Protein AF-A0A6J7Q953-F1 (afdb_monomer_lite)

Secondary structure (DSSP, 8-state):
-HHHHHHHHSS-----S-HHHHHH--HHHHHHHHHHHHHHHHHHHHHHHHHHHT--SSSS---EE----S---TTSTT----HHHHHHHHHHHHHHHHHHHHHHHHH--BTTB---HHHHHHHHHHHHHHHHHHHHHHIIIIITT-EE-HHHHHHHHHH-SGGGGGTHHHH-HHHHHHHHHHHHHTT--HHHHHHHTT--HHHHHHH--GGGGGSTT-PPP---------------PPPPPPPP------

pLDDT: mean 88.82, std 19.61, range [33.66, 98.94]

Structure (mmCIF, N/CA/C/O backbone):
data_AF-A0A6J7Q953-F1
#
_entry.id   AF-A0A6J7Q953-F1
#
loop_
_atom_site.group_PDB
_atom_site.id
_atom_site.type_symbol
_atom_site.label_atom_id
_atom_site.label_alt_id
_atom_site.label_comp_id
_atom_site.label_asym_id
_atom_site.label_entity_id
_atom_site.label_seq_id
_atom_site.pdbx_PDB_ins_code
_atom_site.Cartn_x
_atom_site.Cartn_y
_atom_site.Cartn_z
_atom_site.occupancy
_atom_site.B_iso_or_equiv
_atom_site.auth_seq_id
_atom_site.auth_comp_id
_atom_site.auth_asym_id
_atom_site.auth_atom_id
_atom_site.pdbx_PDB_model_num
ATOM 1 N N . MET A 1 1 ? 30.858 -10.488 -25.413 1.00 85.38 1 MET A N 1
ATOM 2 C CA . MET A 1 1 ? 30.106 -9.326 -24.882 1.00 85.38 1 MET A CA 1
ATOM 3 C C . MET A 1 1 ? 29.423 -9.612 -23.539 1.00 85.38 1 MET A C 1
ATOM 5 O O . MET A 1 1 ? 29.822 -9.002 -22.562 1.00 85.38 1 MET A O 1
ATOM 9 N N . ALA A 1 2 ? 28.472 -10.554 -23.424 1.00 94.88 2 ALA A N 1
ATOM 10 C CA . ALA A 1 2 ? 27.738 -10.797 -22.161 1.00 94.88 2 ALA A CA 1
ATOM 11 C C . ALA A 1 2 ? 28.630 -11.112 -20.934 1.00 94.88 2 ALA A C 1
ATOM 13 O O . ALA A 1 2 ? 28.419 -10.550 -19.861 1.00 94.88 2 ALA A O 1
ATOM 14 N N . ALA A 1 3 ? 29.680 -11.928 -21.101 1.00 96.81 3 ALA A N 1
ATOM 15 C CA . ALA A 1 3 ? 30.649 -12.207 -20.032 1.00 96.81 3 ALA A CA 1
ATOM 16 C C . ALA A 1 3 ? 31.432 -10.955 -19.586 1.00 96.81 3 ALA A C 1
ATOM 18 O O . ALA A 1 3 ? 31.713 -10.786 -18.403 1.00 96.81 3 ALA A O 1
ATOM 19 N N . VAL A 1 4 ? 31.738 -10.048 -20.523 1.00 97.88 4 VAL A N 1
ATOM 20 C CA . VAL A 1 4 ? 32.411 -8.774 -20.222 1.00 97.88 4 VAL A CA 1
ATOM 21 C C . VAL A 1 4 ? 31.483 -7.872 -19.409 1.00 97.88 4 VAL A C 1
ATOM 23 O O . VAL A 1 4 ? 31.895 -7.368 -18.372 1.00 97.88 4 VAL A O 1
ATOM 26 N N . ILE A 1 5 ? 30.215 -7.738 -19.816 1.00 97.94 5 ILE A N 1
ATOM 27 C CA . ILE A 1 5 ? 29.210 -6.962 -19.068 1.00 97.94 5 ILE A CA 1
ATOM 28 C C . ILE A 1 5 ? 29.009 -7.544 -17.663 1.00 97.94 5 ILE A C 1
ATOM 30 O O . ILE A 1 5 ? 28.971 -6.793 -16.692 1.00 97.94 5 ILE A O 1
ATOM 34 N N . SER A 1 6 ? 28.951 -8.873 -17.531 1.00 98.00 6 SER A N 1
ATOM 35 C CA . SER A 1 6 ? 28.833 -9.522 -16.218 1.00 98.00 6 SER A CA 1
ATOM 36 C C . SER A 1 6 ? 30.001 -9.176 -15.301 1.00 98.00 6 SER A C 1
ATOM 38 O O . SER A 1 6 ? 29.799 -8.807 -14.149 1.00 98.00 6 SER A O 1
ATOM 40 N N . LYS A 1 7 ? 31.232 -9.225 -15.829 1.00 98.00 7 LYS A N 1
ATOM 41 C CA . LYS A 1 7 ? 32.438 -8.856 -15.080 1.00 98.00 7 LYS A CA 1
ATOM 42 C C . LYS A 1 7 ? 32.428 -7.386 -14.648 1.00 98.00 7 LYS A C 1
ATOM 44 O O . LYS A 1 7 ? 32.854 -7.092 -13.540 1.00 98.00 7 LYS A O 1
ATOM 49 N N . LEU A 1 8 ? 31.969 -6.479 -15.513 1.00 98.31 8 LEU A N 1
ATOM 50 C CA . LEU A 1 8 ? 31.952 -5.039 -15.230 1.00 98.31 8 LEU A CA 1
ATOM 51 C C . LEU A 1 8 ? 30.864 -4.635 -14.229 1.00 98.31 8 LEU A C 1
ATOM 53 O O . LEU A 1 8 ? 31.070 -3.714 -13.449 1.00 98.31 8 LEU A O 1
ATOM 57 N N . THR A 1 9 ? 29.711 -5.301 -14.264 1.00 97.62 9 THR A N 1
ATOM 58 C CA . THR A 1 9 ? 28.531 -4.914 -13.471 1.00 97.62 9 THR A CA 1
ATOM 59 C C . THR A 1 9 ? 28.342 -5.747 -12.205 1.00 97.62 9 THR A C 1
ATOM 61 O O . THR A 1 9 ? 27.596 -5.339 -11.323 1.00 97.62 9 THR A O 1
ATOM 64 N N . GLY A 1 10 ? 28.971 -6.923 -12.114 1.00 97.75 10 GLY A N 1
ATOM 65 C CA . GLY A 1 10 ? 28.761 -7.882 -11.025 1.00 97.75 10 GLY A CA 1
ATOM 66 C C . GLY A 1 10 ? 27.459 -8.690 -11.133 1.00 97.75 10 GLY A C 1
ATOM 67 O O . GLY A 1 10 ? 27.225 -9.564 -10.302 1.00 97.75 10 GLY A O 1
ATOM 68 N N . TYR A 1 11 ? 26.630 -8.447 -12.154 1.00 97.56 11 TYR A N 1
ATOM 69 C CA . TYR A 1 11 ? 25.373 -9.167 -12.378 1.00 97.56 11 TYR A CA 1
ATOM 70 C C . TYR A 1 11 ? 25.528 -10.279 -13.432 1.00 97.56 11 TYR A C 1
ATOM 72 O O . TYR A 1 11 ? 26.309 -10.130 -14.373 1.00 97.56 11 TYR A O 1
ATOM 80 N N . PRO A 1 12 ? 24.778 -11.395 -13.333 1.00 97.06 12 PRO A N 1
ATOM 81 C CA . PRO A 1 12 ? 24.942 -12.563 -14.203 1.00 97.06 12 PRO A CA 1
ATOM 82 C C . PRO A 1 12 ? 24.275 -12.373 -15.581 1.00 97.06 12 PRO A C 1
ATOM 84 O O . PRO A 1 12 ? 23.273 -13.012 -15.909 1.00 97.06 12 PRO A O 1
ATOM 87 N N . PHE A 1 13 ? 24.821 -11.488 -16.416 1.00 97.50 13 PHE A N 1
ATOM 88 C CA . PHE A 1 13 ? 24.328 -11.268 -17.776 1.00 97.50 13 PHE A CA 1
ATOM 89 C C . PHE A 1 13 ? 24.640 -12.455 -18.696 1.00 97.50 13 PHE A C 1
ATOM 91 O O . PHE A 1 13 ? 25.791 -12.845 -18.898 1.00 97.50 13 PHE A O 1
ATOM 98 N N . LYS A 1 14 ? 23.606 -12.965 -19.370 1.00 96.75 14 LYS A N 1
ATOM 99 C CA . LYS A 1 14 ? 23.729 -13.979 -20.424 1.00 96.75 14 LYS A CA 1
ATOM 100 C C . LYS A 1 14 ? 23.276 -13.446 -21.778 1.00 96.75 14 LYS A C 1
ATOM 102 O O . LYS A 1 14 ? 22.469 -12.522 -21.868 1.00 96.75 14 LYS A O 1
ATOM 107 N N . THR A 1 15 ? 23.800 -14.041 -22.849 1.00 96.75 15 THR A N 1
ATOM 108 C CA . THR A 1 15 ? 23.289 -13.785 -24.202 1.00 96.75 15 THR A CA 1
ATOM 109 C C . THR A 1 15 ? 21.867 -14.339 -24.321 1.00 96.75 15 THR A C 1
ATOM 111 O O . THR A 1 15 ? 21.553 -15.352 -23.704 1.00 96.75 15 THR A O 1
ATOM 114 N N . ALA A 1 16 ? 20.991 -13.676 -25.079 1.00 95.88 16 ALA A N 1
ATOM 115 C CA . ALA A 1 16 ? 19.630 -14.175 -25.283 1.00 95.88 16 ALA A CA 1
ATOM 116 C C . ALA A 1 16 ? 19.646 -15.467 -26.112 1.00 95.88 16 ALA A C 1
ATOM 118 O O . ALA A 1 16 ? 20.318 -15.497 -27.143 1.00 95.88 16 ALA A O 1
ATOM 119 N N . ASP A 1 17 ? 18.875 -16.475 -25.706 1.00 96.06 17 ASP A N 1
ATOM 120 C CA . ASP A 1 17 ? 18.823 -17.773 -26.396 1.00 96.06 17 ASP A CA 1
ATOM 121 C C . ASP A 1 17 ? 18.351 -17.615 -27.855 1.00 96.06 17 ASP A C 1
ATOM 123 O O . ASP A 1 17 ? 18.987 -18.122 -28.773 1.00 96.06 17 ASP A O 1
ATOM 127 N N . SER A 1 18 ? 17.323 -16.786 -28.088 1.00 97.50 18 SER A N 1
ATOM 128 C CA . SER A 1 18 ? 16.903 -16.332 -29.422 1.00 97.50 18 SER A CA 1
ATOM 129 C C . SER A 1 18 ? 17.183 -14.840 -29.612 1.00 97.50 18 SER A C 1
ATOM 131 O O . SER A 1 18 ? 16.711 -14.000 -28.839 1.00 97.50 18 SER A O 1
ATOM 133 N N . LYS A 1 19 ? 17.954 -14.501 -30.655 1.00 97.44 19 LYS A N 1
ATOM 134 C CA . LYS A 1 19 ? 18.230 -13.105 -31.037 1.00 97.44 19 LYS A CA 1
ATOM 135 C C . LYS A 1 19 ? 17.049 -12.462 -31.751 1.00 97.44 19 LYS A C 1
ATOM 137 O O . LYS A 1 19 ? 16.781 -11.297 -31.486 1.00 97.44 19 LYS A O 1
ATOM 142 N N . PHE A 1 20 ? 16.312 -13.232 -32.550 1.00 97.31 20 PHE A N 1
ATOM 143 C CA . PHE A 1 20 ? 15.084 -12.778 -33.202 1.00 97.31 20 PHE A CA 1
ATOM 144 C C . PHE A 1 20 ? 14.058 -12.325 -32.165 1.00 97.31 20 PHE A C 1
ATOM 146 O O . PHE A 1 20 ? 13.615 -11.186 -32.206 1.00 97.31 20 PHE A O 1
ATOM 153 N N . ALA A 1 21 ? 13.784 -13.148 -31.145 1.00 96.50 21 ALA A N 1
ATOM 154 C CA . ALA A 1 21 ? 12.844 -12.774 -30.089 1.00 96.50 21 ALA A CA 1
ATOM 155 C C . ALA A 1 21 ? 13.316 -11.543 -29.292 1.00 96.50 21 ALA A C 1
ATOM 157 O O . ALA A 1 21 ? 12.516 -10.673 -28.969 1.00 96.50 21 ALA A O 1
ATOM 158 N N . ALA A 1 22 ? 14.618 -11.434 -28.994 1.00 96.38 22 ALA A N 1
ATOM 159 C CA . ALA A 1 22 ? 15.168 -10.291 -28.258 1.00 96.38 22 ALA A CA 1
ATOM 160 C C . ALA A 1 22 ? 15.131 -8.962 -29.046 1.00 96.38 22 ALA A C 1
ATOM 162 O O . ALA A 1 22 ? 15.134 -7.887 -28.436 1.00 96.38 22 ALA A O 1
ATOM 163 N N . GLN A 1 23 ? 15.129 -9.028 -30.381 1.00 97.69 23 GLN A N 1
ATOM 164 C CA . GLN A 1 23 ? 15.027 -7.856 -31.250 1.00 97.69 23 GLN A CA 1
ATOM 165 C C . GLN A 1 23 ? 13.567 -7.523 -31.597 1.00 97.69 23 GLN A C 1
ATOM 167 O O . GLN A 1 23 ? 13.156 -6.372 -31.441 1.00 97.69 23 GLN A O 1
ATOM 172 N N . GLY A 1 24 ? 12.767 -8.523 -31.966 1.00 97.94 24 GLY A N 1
ATOM 173 C CA . GLY A 1 24 ? 11.382 -8.355 -32.411 1.00 97.94 24 GLY A CA 1
ATOM 174 C C . GLY A 1 24 ? 10.364 -8.113 -31.294 1.00 97.94 24 GLY A C 1
ATOM 175 O O . GLY A 1 24 ? 9.302 -7.566 -31.562 1.00 97.94 24 GLY A O 1
ATOM 176 N N . THR A 1 25 ? 10.675 -8.466 -30.039 1.00 97.56 25 THR A N 1
ATOM 177 C CA . THR A 1 25 ? 9.736 -8.336 -28.904 1.00 97.56 25 THR A CA 1
ATOM 178 C C . THR A 1 25 ? 10.355 -7.619 -27.709 1.00 97.56 25 THR A C 1
ATOM 180 O O . THR A 1 25 ? 11.580 -7.576 -27.553 1.00 97.56 25 THR A O 1
ATOM 183 N N . LEU A 1 26 ? 9.498 -7.096 -26.825 1.00 98.00 26 LEU A N 1
ATOM 184 C CA . LEU A 1 26 ? 9.895 -6.456 -25.566 1.00 98.00 26 LEU A CA 1
ATOM 185 C C . LEU A 1 26 ? 9.235 -7.088 -24.326 1.00 98.00 26 LEU A C 1
ATOM 187 O O . LEU A 1 26 ? 9.216 -6.482 -23.256 1.00 98.00 26 LEU A O 1
ATOM 191 N N . ASP A 1 27 ? 8.779 -8.341 -24.420 1.00 97.44 27 ASP A N 1
ATOM 192 C CA . ASP A 1 27 ? 8.031 -9.054 -23.370 1.00 97.44 27 ASP A CA 1
ATOM 193 C C . ASP A 1 27 ? 8.712 -9.047 -22.000 1.00 97.44 27 ASP A C 1
ATOM 195 O O . ASP A 1 27 ? 8.063 -9.031 -20.956 1.00 97.44 27 ASP A O 1
ATOM 199 N N . ARG A 1 28 ? 10.049 -9.087 -21.982 1.00 96.25 28 ARG A N 1
ATOM 200 C CA . ARG A 1 28 ? 10.826 -9.056 -20.735 1.00 96.25 28 ARG A CA 1
ATOM 201 C C . ARG A 1 28 ? 10.661 -7.724 -20.007 1.00 96.25 28 ARG A C 1
ATOM 203 O O . ARG A 1 28 ? 10.541 -7.737 -18.789 1.00 96.25 28 ARG A O 1
ATOM 210 N N . MET A 1 29 ? 10.620 -6.614 -20.743 1.00 97.44 29 MET A N 1
ATOM 211 C CA . MET A 1 29 ? 10.376 -5.284 -20.181 1.00 97.44 29 MET A CA 1
ATOM 212 C C . MET A 1 29 ? 8.922 -5.134 -19.741 1.00 97.44 29 MET A C 1
ATOM 214 O O . MET A 1 29 ? 8.680 -4.632 -18.648 1.00 97.44 29 MET A O 1
ATOM 218 N N . VAL A 1 30 ? 7.970 -5.644 -20.533 1.00 98.56 30 VAL A N 1
ATOM 219 C CA . VAL A 1 30 ? 6.546 -5.662 -20.156 1.00 98.56 30 VAL A CA 1
ATOM 220 C C . VAL A 1 30 ? 6.342 -6.423 -18.845 1.00 98.56 30 VAL A C 1
ATOM 222 O O . VAL A 1 30 ? 5.738 -5.901 -17.913 1.00 98.56 30 VAL A O 1
ATOM 225 N N . ARG A 1 31 ? 6.914 -7.628 -18.715 1.00 98.50 31 ARG A N 1
ATOM 226 C CA . ARG A 1 31 ? 6.837 -8.412 -17.471 1.00 98.50 31 ARG A CA 1
ATOM 227 C C . ARG A 1 31 ? 7.549 -7.742 -16.299 1.00 98.50 31 ARG A C 1
ATOM 229 O O . ARG A 1 31 ? 7.046 -7.800 -15.182 1.00 98.50 31 ARG A O 1
ATOM 236 N N . ALA A 1 32 ? 8.703 -7.120 -16.537 1.00 98.44 32 ALA A N 1
ATOM 237 C CA . ALA A 1 32 ? 9.418 -6.401 -15.489 1.00 98.44 32 ALA A CA 1
ATOM 238 C C . ALA A 1 32 ? 8.575 -5.235 -14.946 1.00 98.44 32 ALA A C 1
ATOM 240 O O . ALA A 1 32 ? 8.440 -5.090 -13.733 1.00 98.44 32 ALA A O 1
ATOM 241 N N . HIS A 1 33 ? 7.946 -4.453 -15.829 1.00 98.75 33 HIS A N 1
ATOM 242 C CA . HIS A 1 33 ? 7.068 -3.358 -15.421 1.00 98.75 33 HIS A CA 1
ATOM 243 C C . HIS A 1 33 ? 5.790 -3.852 -14.727 1.00 98.75 33 HIS A C 1
ATOM 245 O O . HIS A 1 33 ? 5.375 -3.276 -13.724 1.00 98.75 33 HIS A O 1
ATOM 251 N N . ALA A 1 34 ? 5.221 -4.976 -15.176 1.00 98.69 34 ALA A N 1
ATOM 252 C CA . ALA A 1 34 ? 4.080 -5.594 -14.503 1.00 98.69 34 ALA A CA 1
ATOM 253 C C . ALA A 1 34 ? 4.388 -5.934 -13.032 1.00 98.69 34 ALA A C 1
ATOM 255 O O . ALA A 1 34 ? 3.515 -5.790 -12.179 1.00 98.69 34 ALA A O 1
ATOM 256 N N . GLY A 1 35 ? 5.635 -6.309 -12.716 1.00 98.69 35 GLY A N 1
ATOM 257 C CA . GLY A 1 35 ? 6.099 -6.478 -11.337 1.00 98.69 35 GLY A CA 1
ATOM 258 C C . GLY A 1 35 ? 6.031 -5.184 -10.516 1.00 98.69 35 GLY A C 1
ATOM 259 O O . GLY A 1 35 ? 5.533 -5.203 -9.390 1.00 98.69 35 GLY A O 1
ATOM 260 N N . LEU A 1 36 ? 6.451 -4.052 -11.094 1.00 98.75 36 LEU A N 1
ATOM 261 C CA . LEU A 1 36 ? 6.330 -2.731 -10.459 1.00 98.75 36 LEU A CA 1
ATOM 262 C C . LEU A 1 36 ? 4.862 -2.343 -10.247 1.00 98.75 36 LEU A C 1
ATOM 264 O O . LEU A 1 36 ? 4.502 -1.884 -9.166 1.00 98.75 36 LEU A O 1
ATOM 268 N N . LYS A 1 37 ? 3.988 -2.592 -11.230 1.00 98.75 37 LYS A N 1
ATOM 269 C CA . LYS A 1 37 ? 2.540 -2.381 -11.076 1.00 98.75 37 LYS A CA 1
ATOM 270 C C . LYS A 1 37 ? 1.959 -3.224 -9.936 1.00 98.75 37 LYS A C 1
ATOM 272 O O . LYS A 1 37 ? 1.181 -2.725 -9.132 1.00 98.75 37 LYS A O 1
ATOM 277 N N . SER A 1 38 ? 2.314 -4.503 -9.837 1.00 98.75 38 SER A N 1
ATOM 278 C CA . SER A 1 38 ? 1.826 -5.355 -8.744 1.00 98.75 38 SER A CA 1
ATOM 279 C C . SER A 1 38 ? 2.280 -4.847 -7.372 1.00 98.75 38 SER A C 1
ATOM 281 O O . SER A 1 38 ? 1.486 -4.821 -6.428 1.00 98.75 38 SER A O 1
ATOM 283 N N . ALA A 1 39 ? 3.530 -4.391 -7.261 1.00 98.69 39 ALA A N 1
ATOM 284 C CA . ALA A 1 39 ? 4.023 -3.755 -6.044 1.00 98.69 39 ALA A CA 1
ATOM 285 C C . ALA A 1 39 ? 3.261 -2.454 -5.733 1.00 98.69 39 ALA A C 1
ATOM 287 O O . ALA A 1 39 ? 2.886 -2.237 -4.581 1.00 98.69 39 ALA A O 1
ATOM 288 N N . SER A 1 40 ? 2.949 -1.631 -6.741 1.00 98.75 40 SER A N 1
ATOM 289 C CA . SER A 1 40 ? 2.234 -0.367 -6.532 1.00 98.75 40 SER A CA 1
ATOM 290 C C . SER A 1 40 ? 0.804 -0.571 -6.029 1.00 98.75 40 SER A C 1
ATOM 292 O O . SER A 1 40 ? 0.354 0.188 -5.179 1.00 98.75 40 SER A O 1
ATOM 294 N N . VAL A 1 41 ? 0.105 -1.634 -6.447 1.00 98.81 41 VAL A N 1
ATOM 295 C CA . VAL A 1 41 ? -1.213 -1.994 -5.881 1.00 98.81 41 VAL A CA 1
ATOM 296 C C . VAL A 1 41 ? -1.114 -2.253 -4.373 1.00 98.81 41 VAL A C 1
ATOM 298 O O . VAL A 1 41 ? -1.940 -1.772 -3.596 1.00 98.81 41 VAL A O 1
ATOM 301 N N . THR A 1 42 ? -0.079 -2.980 -3.949 1.00 98.75 42 THR A N 1
ATOM 302 C CA . THR A 1 42 ? 0.147 -3.297 -2.530 1.00 98.75 42 THR A CA 1
ATOM 303 C C . THR A 1 42 ? 0.493 -2.041 -1.732 1.00 98.75 42 THR A C 1
ATOM 305 O O . THR A 1 42 ? -0.109 -1.780 -0.690 1.00 98.75 42 THR A O 1
ATOM 308 N N . LEU A 1 43 ? 1.430 -1.237 -2.238 1.00 98.81 43 LEU A N 1
ATOM 309 C CA . LEU A 1 43 ? 1.871 0.001 -1.592 1.00 98.81 43 LEU A CA 1
ATOM 310 C C . LEU A 1 43 ? 0.743 1.030 -1.492 1.00 98.81 43 LEU A C 1
ATOM 312 O O . LEU A 1 43 ? 0.592 1.659 -0.447 1.00 98.81 43 LEU A O 1
ATOM 316 N N . TYR A 1 44 ? -0.097 1.147 -2.523 1.00 98.81 44 TYR A N 1
ATOM 317 C CA . TYR A 1 44 ? -1.264 2.026 -2.512 1.00 98.81 44 TYR A CA 1
ATOM 318 C C . TYR A 1 44 ? -2.207 1.683 -1.358 1.00 98.81 44 TYR A C 1
ATOM 320 O O . TYR A 1 44 ? -2.627 2.568 -0.614 1.00 98.81 44 TYR A O 1
ATOM 328 N N . LYS A 1 45 ? -2.515 0.392 -1.174 1.00 98.81 45 LYS A N 1
ATOM 329 C CA . LYS A 1 45 ? -3.361 -0.067 -0.069 1.00 98.81 45 LYS A CA 1
ATOM 330 C C . LYS A 1 45 ? -2.728 0.260 1.279 1.00 98.81 45 LYS A C 1
ATOM 332 O O . LYS A 1 45 ? -3.404 0.829 2.127 1.00 98.81 45 LYS A O 1
ATOM 337 N N . ILE A 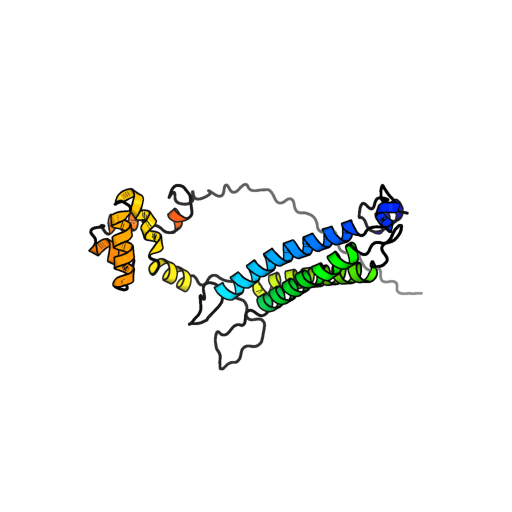1 46 ? -1.447 -0.069 1.468 1.00 98.75 46 ILE A N 1
ATOM 338 C CA . ILE A 1 46 ? -0.733 0.205 2.725 1.00 98.75 46 ILE A CA 1
ATOM 339 C C . ILE A 1 46 ? -0.768 1.704 3.044 1.00 98.75 46 ILE A C 1
ATOM 341 O O . ILE A 1 46 ? -1.173 2.081 4.139 1.00 98.75 46 ILE A O 1
ATOM 345 N N . ALA A 1 47 ? -0.409 2.564 2.091 1.00 98.62 47 ALA A N 1
ATOM 346 C CA . ALA A 1 47 ? -0.444 4.012 2.277 1.00 98.62 47 ALA A CA 1
ATOM 347 C C . ALA A 1 47 ? -1.856 4.519 2.608 1.00 98.62 47 ALA A C 1
ATOM 349 O O . ALA A 1 47 ? -2.023 5.339 3.513 1.00 98.62 47 ALA A O 1
ATOM 350 N N . ASN A 1 48 ? -2.877 4.001 1.917 1.00 98.75 48 ASN A N 1
ATOM 351 C CA . ASN A 1 48 ? -4.261 4.395 2.145 1.00 98.75 48 ASN A CA 1
ATOM 352 C C . ASN A 1 48 ? -4.763 3.981 3.540 1.00 98.75 48 ASN A C 1
ATOM 354 O O . ASN A 1 48 ? -5.391 4.792 4.216 1.00 98.75 48 ASN A O 1
ATOM 358 N N . ASP A 1 49 ? -4.456 2.767 3.997 1.00 98.75 49 ASP A N 1
ATOM 359 C CA . ASP A 1 49 ? -4.783 2.329 5.359 1.00 98.75 49 ASP A CA 1
ATOM 360 C C . ASP A 1 49 ? -4.096 3.221 6.392 1.00 98.75 49 ASP A C 1
ATOM 362 O O . ASP A 1 49 ? -4.743 3.711 7.314 1.00 98.75 49 ASP A O 1
ATOM 366 N N . MET A 1 50 ? -2.798 3.485 6.213 1.00 98.06 50 MET A N 1
ATOM 367 C CA . MET A 1 50 ? -2.024 4.291 7.155 1.00 98.06 50 MET A CA 1
ATOM 368 C C . MET A 1 50 ? -2.630 5.685 7.319 1.00 98.06 50 MET A C 1
ATOM 370 O O . MET A 1 50 ? -2.905 6.092 8.445 1.00 98.06 50 MET A O 1
ATOM 374 N N . ARG A 1 51 ? -2.940 6.396 6.226 1.00 97.56 51 ARG A N 1
ATOM 375 C CA . ARG A 1 51 ? -3.565 7.726 6.341 1.00 97.56 51 ARG A CA 1
ATOM 376 C C . ARG A 1 51 ? -4.940 7.698 7.017 1.00 97.56 51 ARG A C 1
ATOM 378 O O . ARG A 1 51 ? -5.275 8.645 7.722 1.00 97.56 51 ARG A O 1
ATOM 385 N N . TRP A 1 52 ? -5.725 6.631 6.836 1.00 98.62 52 TRP A N 1
ATOM 386 C CA . TRP A 1 52 ? -7.010 6.481 7.523 1.00 98.62 52 TRP A CA 1
ATOM 387 C C . TRP A 1 52 ? -6.819 6.215 9.013 1.00 98.62 52 TRP A C 1
ATOM 389 O O . TRP A 1 52 ? -7.457 6.886 9.825 1.00 98.62 52 TRP A O 1
ATOM 399 N N . LEU A 1 53 ? -5.907 5.314 9.383 1.00 98.56 53 LEU A N 1
ATOM 400 C CA . LEU A 1 53 ? -5.597 4.996 10.780 1.00 98.56 53 LEU A CA 1
ATOM 401 C C . LEU A 1 53 ? -5.111 6.221 11.568 1.00 98.56 53 LEU A C 1
ATOM 403 O O . LEU A 1 53 ? -5.403 6.324 12.756 1.00 98.56 53 LEU A O 1
ATOM 407 N N . GLY A 1 54 ? -4.422 7.167 10.923 1.00 97.38 54 GLY A N 1
ATOM 408 C CA . GLY A 1 54 ? -4.019 8.439 11.543 1.00 97.38 54 GLY A CA 1
ATOM 409 C C . GLY A 1 54 ? -4.959 9.622 11.312 1.00 97.38 54 GLY A C 1
ATOM 410 O O . GLY A 1 54 ? -4.617 10.742 11.683 1.00 97.38 54 GLY A O 1
ATOM 411 N N . SER A 1 55 ? -6.128 9.422 10.695 1.00 98.19 55 SER A N 1
ATOM 412 C CA . SER A 1 55 ? -7.095 10.508 10.486 1.00 98.19 55 SER A CA 1
ATOM 413 C C . SER A 1 55 ? -7.609 11.046 11.827 1.00 98.19 55 SER A C 1
ATOM 415 O O . SER A 1 55 ? -8.000 10.277 12.703 1.00 98.19 55 SER A O 1
ATOM 417 N N . GLY A 1 56 ? -7.627 12.367 12.016 1.00 96.44 56 GLY A N 1
ATOM 418 C CA . GLY A 1 56 ? -7.925 12.956 13.322 1.00 96.44 56 GLY A CA 1
ATOM 419 C C . GLY A 1 56 ? -7.648 14.465 13.392 1.00 96.44 56 GLY A C 1
ATOM 420 O O . GLY A 1 56 ? -7.655 15.131 12.358 1.00 96.44 56 GLY A O 1
ATOM 421 N N . PRO A 1 57 ? -7.453 15.041 14.596 1.00 94.38 57 PRO A N 1
ATOM 422 C CA . PRO A 1 57 ? -7.251 14.340 15.870 1.00 94.38 57 PRO A CA 1
ATOM 423 C C . PRO A 1 57 ? -8.539 13.975 16.628 1.00 94.38 57 PRO A C 1
ATOM 425 O O . PRO A 1 57 ? -8.463 13.254 17.615 1.00 94.38 57 PRO A O 1
ATOM 428 N N . ARG A 1 58 ? -9.715 14.487 16.225 1.00 94.88 58 ARG A N 1
ATOM 429 C CA . ARG A 1 58 ? -10.976 14.293 16.982 1.00 94.88 58 ARG A CA 1
ATOM 430 C C . ARG A 1 58 ? -12.118 13.642 16.207 1.00 94.88 58 ARG A C 1
ATOM 432 O O . ARG A 1 58 ? -12.978 13.025 16.820 1.00 94.88 58 ARG A O 1
ATOM 439 N N . THR A 1 59 ? -12.153 13.811 14.890 1.00 96.56 59 THR A N 1
ATOM 440 C CA . THR A 1 59 ? -13.278 13.399 14.030 1.00 96.56 59 THR A CA 1
ATOM 441 C C . THR A 1 59 ? -12.858 12.370 12.976 1.00 96.56 59 THR A C 1
ATOM 443 O O . THR A 1 59 ? -13.452 12.307 11.905 1.00 96.56 59 THR A O 1
ATOM 446 N N . GLY A 1 60 ? -11.802 11.607 13.259 1.00 96.81 60 GLY A N 1
ATOM 447 C CA . GLY A 1 60 ? -11.322 10.489 12.444 1.00 96.81 60 GLY A CA 1
ATOM 448 C C . GLY A 1 60 ? -11.091 9.249 13.310 1.00 96.81 60 GLY A C 1
ATOM 449 O O . GLY A 1 60 ? -11.616 9.175 14.420 1.00 96.81 60 GLY A O 1
ATOM 450 N N . LEU A 1 61 ? -10.309 8.286 12.816 1.00 98.12 61 LEU A N 1
ATOM 451 C CA . LEU A 1 61 ? -10.008 7.045 13.546 1.00 98.12 61 LEU A CA 1
ATOM 452 C C . LEU A 1 61 ? -9.000 7.254 14.684 1.00 98.12 61 LEU A C 1
ATOM 454 O O . LEU A 1 61 ? -9.190 6.723 15.776 1.00 98.12 61 LEU A O 1
ATOM 458 N N . MET A 1 62 ? -7.946 8.037 14.428 1.00 97.62 62 MET A N 1
ATOM 459 C CA . MET A 1 62 ? -6.880 8.396 15.370 1.00 97.62 62 MET A CA 1
ATOM 460 C C . MET A 1 62 ? -6.278 7.192 16.124 1.00 97.62 62 MET A C 1
ATOM 462 O O . MET A 1 62 ? -5.905 7.297 17.292 1.00 97.62 62 MET A O 1
ATOM 466 N N . GLU A 1 63 ? -6.187 6.034 15.468 1.00 98.38 63 GLU A N 1
ATOM 467 C CA . GLU A 1 63 ? -5.610 4.799 16.019 1.00 98.38 63 GLU A CA 1
ATOM 468 C C . GLU A 1 63 ? -4.078 4.809 15.976 1.00 98.38 63 GLU A C 1
ATOM 470 O O . GLU A 1 63 ? -3.414 4.214 16.829 1.00 98.38 63 GLU A O 1
ATOM 475 N N . MET A 1 64 ? -3.519 5.534 15.007 1.00 97.69 64 MET A N 1
ATOM 476 C CA . MET A 1 64 ? -2.087 5.739 14.820 1.00 97.69 64 MET A CA 1
ATOM 477 C C . MET A 1 64 ? -1.740 7.224 14.938 1.00 97.69 64 MET A C 1
ATOM 479 O O . MET A 1 64 ? -2.486 8.091 14.493 1.00 97.69 64 MET A O 1
ATOM 483 N N . ILE A 1 65 ? -0.580 7.517 15.519 1.00 97.31 65 ILE A N 1
ATOM 484 C CA . ILE A 1 65 ? 0.008 8.855 15.599 1.00 97.31 65 ILE A CA 1
ATOM 485 C C . ILE A 1 65 ? 1.267 8.841 14.741 1.00 97.31 65 ILE A C 1
ATOM 487 O O . ILE A 1 65 ? 2.178 8.052 14.997 1.00 97.31 65 ILE A O 1
ATOM 491 N N . PHE A 1 66 ? 1.311 9.698 13.724 1.00 96.25 66 PHE A N 1
ATOM 492 C CA . PHE A 1 66 ? 2.443 9.788 12.803 1.00 96.25 66 PHE A CA 1
ATOM 493 C C . PHE A 1 66 ? 3.391 10.939 13.153 1.00 96.25 66 PHE A C 1
ATOM 495 O O . PHE A 1 66 ? 2.961 11.911 13.783 1.00 96.25 66 PHE A O 1
ATOM 502 N N . PRO A 1 67 ? 4.668 10.849 12.735 1.00 94.12 67 PRO A N 1
ATOM 503 C CA . PRO A 1 67 ? 5.596 11.972 12.795 1.00 94.12 67 PRO A CA 1
ATOM 504 C C . PRO A 1 67 ? 5.037 13.215 12.086 1.00 94.12 67 PRO A C 1
ATOM 506 O O . PRO A 1 67 ? 4.364 13.108 11.062 1.00 94.12 67 PRO A O 1
ATOM 509 N N . SER A 1 68 ? 5.337 14.399 12.624 1.00 90.06 68 SER A N 1
ATOM 510 C CA . SER A 1 68 ? 5.047 15.679 11.969 1.00 90.06 68 SER A CA 1
ATOM 511 C C . SER A 1 68 ? 6.321 16.181 11.299 1.00 90.06 68 SER A C 1
ATOM 513 O O . SER A 1 68 ? 7.228 16.634 11.996 1.00 90.06 68 SER A O 1
ATOM 515 N N . ASN A 1 69 ? 6.394 16.099 9.969 1.00 88.25 69 ASN A N 1
ATOM 516 C CA . ASN A 1 69 ? 7.592 16.487 9.211 1.00 88.25 69 ASN A CA 1
ATOM 517 C C . ASN A 1 69 ? 7.506 17.923 8.688 1.00 88.25 69 ASN A C 1
ATOM 519 O O . ASN A 1 69 ? 8.505 18.636 8.629 1.00 88.25 69 ASN A O 1
ATOM 523 N N . GLU A 1 70 ? 6.306 18.364 8.317 1.00 86.50 70 GLU A N 1
ATOM 524 C CA . GLU A 1 70 ? 6.056 19.704 7.808 1.00 86.50 70 GLU A CA 1
ATOM 525 C C . GLU A 1 70 ? 5.703 20.677 8.946 1.00 86.50 70 GLU A C 1
ATOM 527 O O . GLU A 1 70 ? 5.114 20.274 9.958 1.00 86.50 70 GLU A O 1
ATOM 532 N N . PRO A 1 71 ? 6.015 21.980 8.798 1.00 81.00 71 PRO A N 1
ATOM 533 C CA . PRO A 1 71 ? 5.618 22.986 9.774 1.00 81.00 71 PRO A CA 1
ATOM 534 C C . PRO A 1 71 ? 4.092 23.040 9.918 1.00 81.00 71 PRO A C 1
ATOM 536 O O . PRO A 1 71 ? 3.369 23.425 8.996 1.00 81.00 71 PRO A O 1
ATOM 539 N N . GLY A 1 72 ? 3.596 22.670 11.096 1.00 77.06 72 GLY A N 1
ATOM 540 C CA . GLY A 1 72 ? 2.195 22.851 11.460 1.00 77.06 72 GLY A CA 1
ATOM 541 C C . GLY A 1 72 ? 1.859 24.325 11.705 1.00 77.06 72 GLY A C 1
ATOM 542 O O . GLY A 1 72 ? 2.716 25.132 12.066 1.00 77.06 72 GLY A O 1
ATOM 543 N N . SER A 1 73 ? 0.585 24.688 11.553 1.00 76.75 73 SER A N 1
ATOM 544 C CA . SER A 1 73 ? 0.113 26.005 11.987 1.00 76.75 73 SER A CA 1
ATOM 545 C C . SER A 1 73 ? -0.123 26.000 13.496 1.00 76.75 73 SER A C 1
ATOM 547 O O . SER A 1 73 ? -0.831 25.129 14.000 1.00 76.75 73 SER A O 1
ATOM 549 N N . SER A 1 74 ? 0.401 26.996 14.215 1.00 80.88 74 SER A N 1
ATOM 550 C CA . SER A 1 74 ? 0.203 27.135 15.667 1.00 80.88 74 SER A CA 1
ATOM 551 C C . SER A 1 74 ? -1.273 27.269 16.072 1.00 80.88 74 SER A C 1
ATOM 553 O O . SER A 1 74 ? -1.628 26.909 17.190 1.00 80.88 74 SER A O 1
ATOM 555 N N . ILE A 1 75 ? -2.148 27.718 15.159 1.00 91.44 75 ILE A N 1
ATOM 556 C CA . ILE A 1 75 ? -3.604 27.797 15.373 1.00 91.44 75 ILE A CA 1
ATOM 557 C C . ILE A 1 75 ? -4.320 26.444 15.194 1.00 91.44 75 ILE A C 1
ATOM 559 O O . ILE A 1 75 ? -5.478 26.307 15.579 1.00 91.44 75 ILE A O 1
ATOM 563 N N . MET A 1 76 ? -3.650 25.435 14.622 1.00 91.69 76 MET A N 1
ATOM 564 C CA . MET A 1 76 ? -4.199 24.097 14.350 1.00 91.69 76 MET A CA 1
ATOM 565 C C . MET A 1 76 ? -3.408 23.000 15.089 1.00 91.69 76 MET A C 1
ATOM 567 O O . MET A 1 76 ? -2.790 22.144 14.447 1.00 91.69 76 MET A O 1
ATOM 571 N N . PRO A 1 77 ? -3.403 22.991 16.436 1.00 85.94 77 PRO A N 1
ATOM 572 C CA . PRO A 1 77 ? -2.653 22.006 17.205 1.00 85.94 77 PRO A CA 1
ATOM 573 C C . PRO A 1 77 ? -3.156 20.580 16.941 1.00 85.94 77 PRO A C 1
ATOM 575 O O . PRO A 1 77 ? -4.358 20.314 16.927 1.00 85.94 77 PRO A O 1
ATOM 578 N N . GLY A 1 78 ? -2.216 19.654 16.746 1.00 86.75 78 GLY A N 1
ATOM 579 C CA . GLY A 1 78 ? -2.504 18.236 16.510 1.00 86.75 78 GLY A CA 1
ATOM 580 C C . GLY A 1 78 ? -2.953 17.891 15.087 1.00 86.75 78 GLY A C 1
ATOM 581 O O . GLY A 1 78 ? -3.180 16.716 14.808 1.00 86.75 78 GLY A O 1
ATOM 582 N N . LYS A 1 79 ? -3.065 18.869 14.177 1.00 94.06 79 LYS A N 1
ATOM 583 C CA . LYS A 1 79 ? -3.275 18.595 12.752 1.00 94.06 79 LYS A CA 1
ATOM 584 C C . LYS A 1 79 ? -1.951 18.175 12.112 1.00 94.06 79 LYS A C 1
ATOM 586 O O . LYS A 1 79 ? -1.065 19.007 11.941 1.00 94.06 79 LYS A O 1
ATOM 591 N N . VAL A 1 80 ? -1.863 16.912 11.705 1.00 94.06 80 VAL A N 1
ATOM 592 C CA . VAL A 1 80 ? -0.754 16.368 10.911 1.00 94.06 80 VAL A CA 1
ATOM 593 C C . VAL A 1 80 ? -1.342 15.784 9.633 1.00 94.06 80 VAL A C 1
ATOM 595 O O . VAL A 1 80 ? -2.195 14.900 9.691 1.00 94.06 80 VAL A O 1
ATOM 598 N N . ASN A 1 81 ? -0.933 16.311 8.480 1.00 95.12 81 ASN A N 1
ATOM 599 C CA . ASN A 1 81 ? -1.359 15.764 7.194 1.00 95.12 81 ASN A CA 1
ATOM 600 C C . ASN A 1 81 ? -0.490 14.540 6.852 1.00 95.12 81 ASN A C 1
ATOM 602 O O . ASN A 1 81 ? 0.721 14.585 7.066 1.00 95.12 81 ASN A O 1
ATOM 606 N N . PRO A 1 82 ? -1.056 13.464 6.286 1.00 96.38 82 PRO A N 1
ATOM 607 C CA . PRO A 1 82 ? -0.315 12.256 5.933 1.00 96.38 82 PRO A CA 1
ATOM 608 C C . PRO A 1 82 ? 0.390 12.407 4.568 1.00 96.38 82 PRO A C 1
ATOM 610 O O . PRO A 1 82 ? 0.186 11.599 3.662 1.00 96.38 82 PRO A O 1
ATOM 613 N N . THR A 1 83 ? 1.220 13.441 4.413 1.00 97.19 83 THR A N 1
ATOM 614 C CA . THR A 1 83 ? 1.844 13.857 3.136 1.00 97.19 83 THR A CA 1
ATOM 615 C C . THR A 1 83 ? 2.620 12.733 2.450 1.00 97.19 83 THR A C 1
ATOM 617 O O . THR A 1 83 ? 2.533 12.556 1.237 1.00 97.19 83 THR A O 1
ATOM 620 N N . GLN A 1 84 ? 3.324 11.910 3.226 1.00 98.19 84 GLN A N 1
ATOM 621 C CA . GLN A 1 84 ? 4.081 10.768 2.710 1.00 98.19 84 GLN A CA 1
ATOM 622 C C . GLN A 1 84 ? 3.166 9.679 2.126 1.00 98.19 84 GLN A C 1
ATOM 624 O O . GLN A 1 84 ? 3.483 9.088 1.094 1.00 98.19 84 GLN A O 1
ATOM 629 N N . ALA A 1 85 ? 2.004 9.428 2.741 1.00 98.12 85 ALA A N 1
ATOM 630 C CA . ALA A 1 85 ? 1.012 8.508 2.187 1.00 98.12 85 ALA A CA 1
ATOM 631 C C . ALA A 1 85 ? 0.368 9.073 0.916 1.00 98.12 85 ALA A C 1
ATOM 633 O O . ALA A 1 85 ? 0.170 8.336 -0.048 1.00 98.12 85 ALA A O 1
ATOM 634 N N . GLU A 1 86 ? 0.074 10.374 0.888 1.00 98.50 86 GLU A N 1
ATOM 635 C CA . GLU A 1 86 ? -0.449 11.059 -0.300 1.00 98.50 86 GLU A CA 1
ATOM 636 C C . GLU A 1 86 ? 0.538 10.959 -1.473 1.00 98.50 86 GLU A C 1
ATOM 638 O O . GLU A 1 86 ? 0.149 10.563 -2.575 1.00 98.50 86 GLU A O 1
ATOM 643 N N . ALA A 1 87 ? 1.825 11.219 -1.223 1.00 98.56 87 ALA A N 1
ATOM 644 C CA . ALA A 1 87 ? 2.892 11.075 -2.208 1.00 98.56 87 ALA A CA 1
ATOM 645 C C . ALA A 1 87 ? 3.038 9.626 -2.705 1.00 98.56 87 ALA A C 1
ATOM 647 O O . ALA A 1 87 ? 3.060 9.395 -3.916 1.00 98.56 87 ALA A O 1
ATOM 648 N N . MET A 1 88 ? 3.030 8.638 -1.801 1.00 98.81 88 MET A N 1
ATOM 649 C CA . MET A 1 88 ? 3.054 7.216 -2.167 1.00 98.81 88 MET A CA 1
ATOM 650 C C . MET A 1 88 ? 1.876 6.828 -3.067 1.00 98.81 88 MET A C 1
ATOM 652 O O . MET A 1 88 ? 2.061 6.132 -4.067 1.00 98.81 88 MET A O 1
ATOM 656 N N . MET A 1 89 ? 0.665 7.301 -2.766 1.00 98.81 89 MET A N 1
ATOM 657 C CA . MET A 1 89 ? -0.509 7.031 -3.599 1.00 98.81 89 MET A CA 1
ATOM 658 C C . MET A 1 89 ? -0.384 7.661 -4.995 1.00 98.81 89 MET A C 1
ATOM 660 O O . MET A 1 89 ? -0.710 6.996 -5.979 1.00 98.81 89 MET A O 1
ATOM 664 N N . MET A 1 90 ? 0.125 8.896 -5.103 1.00 98.88 90 MET A N 1
ATOM 665 C CA . MET A 1 90 ? 0.384 9.549 -6.396 1.00 98.88 90 MET A CA 1
ATOM 666 C C . MET A 1 90 ? 1.428 8.790 -7.224 1.00 98.88 90 MET A C 1
ATOM 668 O O . MET A 1 90 ? 1.199 8.522 -8.404 1.00 98.88 90 MET A O 1
ATOM 672 N N . VAL A 1 91 ? 2.532 8.366 -6.600 1.00 98.88 91 VAL A N 1
ATOM 673 C CA . VAL A 1 91 ? 3.560 7.524 -7.232 1.00 98.88 91 VAL A CA 1
ATOM 674 C C . VAL A 1 91 ? 2.962 6.209 -7.731 1.00 98.88 91 VAL A C 1
ATOM 676 O O . VAL A 1 91 ? 3.190 5.812 -8.872 1.00 98.88 91 VAL A O 1
ATOM 679 N N . CYS A 1 92 ? 2.138 5.547 -6.919 1.00 98.94 92 CYS A N 1
ATOM 680 C CA . CYS A 1 92 ? 1.498 4.298 -7.316 1.00 98.94 92 CYS A CA 1
ATOM 681 C C . CYS A 1 92 ? 0.571 4.475 -8.529 1.00 98.94 92 CYS A C 1
ATOM 683 O O . CYS A 1 92 ? 0.614 3.645 -9.439 1.00 98.94 92 CYS A O 1
ATOM 685 N N . ILE A 1 93 ? -0.215 5.559 -8.576 1.00 98.88 93 ILE A N 1
ATOM 686 C CA . ILE A 1 93 ? -1.059 5.905 -9.734 1.00 98.88 93 ILE A CA 1
ATOM 687 C C . ILE A 1 93 ? -0.196 6.132 -10.980 1.00 98.88 93 ILE A C 1
ATOM 689 O O . ILE A 1 93 ? -0.515 5.597 -12.042 1.00 98.88 93 ILE A O 1
ATOM 693 N N . GLN A 1 94 ? 0.913 6.867 -10.852 1.00 98.88 94 GLN A N 1
ATOM 694 C CA . GLN A 1 94 ? 1.838 7.125 -11.958 1.00 98.88 94 GLN A CA 1
ATOM 695 C C . GLN A 1 94 ? 2.443 5.832 -12.526 1.00 98.88 94 GLN A C 1
ATOM 697 O O . GLN A 1 94 ? 2.585 5.690 -13.736 1.00 98.88 94 GLN A O 1
ATOM 702 N N . ILE A 1 95 ? 2.763 4.861 -11.673 1.00 98.88 95 ILE A N 1
ATOM 703 C CA . ILE A 1 95 ? 3.298 3.563 -12.107 1.00 98.88 95 ILE A CA 1
ATOM 704 C C . ILE A 1 95 ? 2.215 2.741 -12.812 1.00 98.88 95 ILE A C 1
ATOM 706 O O . ILE A 1 95 ? 2.470 2.140 -13.855 1.00 98.88 95 ILE A O 1
ATOM 710 N N . MET A 1 96 ? 0.989 2.723 -12.280 1.00 98.81 96 MET A N 1
ATOM 711 C CA . MET A 1 96 ? -0.133 2.026 -12.921 1.00 98.81 96 MET A CA 1
ATOM 712 C C . MET A 1 96 ? -0.465 2.622 -14.295 1.00 98.81 96 MET A C 1
ATOM 714 O O . MET A 1 96 ? -0.780 1.871 -15.216 1.00 98.81 96 MET A O 1
ATOM 718 N N . SER A 1 97 ? -0.362 3.944 -14.457 1.00 98.69 97 SER A N 1
ATOM 719 C CA . SER A 1 97 ? -0.583 4.601 -15.748 1.00 98.69 97 SER A CA 1
ATOM 720 C C . SER A 1 97 ? 0.570 4.359 -16.729 1.00 98.69 97 SER A C 1
ATOM 722 O O . SER A 1 97 ? 0.319 4.018 -17.885 1.00 98.69 97 SER A O 1
ATOM 724 N N . SER A 1 98 ? 1.827 4.429 -16.277 1.00 98.75 98 SER A N 1
ATOM 725 C CA . SER A 1 98 ? 3.010 4.088 -17.083 1.00 98.75 98 SER A CA 1
ATOM 726 C C . SER A 1 98 ? 2.973 2.650 -17.611 1.00 98.75 98 SER A C 1
ATOM 728 O O . SER A 1 98 ? 3.427 2.388 -18.726 1.00 98.75 98 SER A O 1
ATOM 730 N N . ASP A 1 99 ? 2.371 1.723 -16.861 1.00 98.69 99 ASP A N 1
ATOM 731 C CA . ASP A 1 99 ? 2.204 0.331 -17.287 1.00 98.69 99 ASP A CA 1
ATOM 732 C C . ASP A 1 99 ? 1.358 0.198 -18.559 1.00 98.69 99 ASP A C 1
ATOM 734 O O . ASP A 1 99 ? 1.638 -0.666 -19.387 1.00 98.69 99 ASP A O 1
ATOM 738 N N . VAL A 1 100 ? 0.378 1.085 -18.767 1.00 98.56 100 VAL A N 1
ATOM 739 C CA . VAL A 1 100 ? -0.425 1.114 -19.999 1.00 98.56 100 VAL A CA 1
ATOM 740 C C . VAL A 1 100 ? 0.462 1.428 -21.203 1.00 98.56 100 VAL A C 1
ATOM 742 O O . VAL A 1 100 ? 0.441 0.693 -22.189 1.00 98.56 100 VAL A O 1
ATOM 745 N N . ALA A 1 101 ? 1.305 2.461 -21.108 1.00 98.38 101 ALA A N 1
ATOM 746 C CA . ALA A 1 101 ? 2.231 2.827 -22.180 1.00 98.38 101 ALA A CA 1
ATOM 747 C C . ALA A 1 101 ? 3.246 1.709 -22.475 1.00 98.38 101 ALA A C 1
ATOM 749 O O . ALA A 1 101 ? 3.554 1.436 -23.637 1.00 98.38 101 ALA A O 1
ATOM 750 N N . VAL A 1 102 ? 3.739 1.030 -21.433 1.00 98.69 102 VAL A N 1
ATOM 751 C CA . VAL A 1 102 ? 4.667 -0.100 -21.577 1.00 98.69 102 VAL A CA 1
ATOM 752 C C . VAL A 1 102 ? 4.000 -1.296 -22.251 1.00 98.69 102 VAL A C 1
ATOM 754 O O . VAL A 1 102 ? 4.604 -1.895 -23.142 1.00 98.69 102 VAL A O 1
ATOM 757 N N . GLN A 1 103 ? 2.770 -1.639 -21.862 1.00 98.38 103 GLN A N 1
ATOM 758 C CA . GLN A 1 103 ? 2.013 -2.722 -22.491 1.00 98.38 103 GLN A CA 1
ATOM 759 C C . GLN A 1 103 ? 1.722 -2.420 -23.964 1.00 98.38 103 GLN A C 1
ATOM 761 O O . GLN A 1 103 ? 1.984 -3.269 -24.814 1.00 98.38 103 GLN A O 1
ATOM 766 N N . MET A 1 104 ? 1.253 -1.206 -24.272 1.00 98.38 104 MET A N 1
ATOM 767 C CA . MET A 1 104 ? 0.980 -0.786 -25.648 1.00 98.38 104 MET A CA 1
ATOM 768 C C . MET A 1 104 ? 2.248 -0.839 -26.504 1.00 98.38 104 MET A C 1
ATOM 770 O O . MET A 1 104 ? 2.278 -1.549 -27.501 1.00 98.38 104 MET A O 1
ATOM 774 N N . GLY A 1 105 ? 3.341 -0.193 -26.084 1.00 98.25 105 GLY A N 1
ATOM 775 C CA . GLY A 1 105 ? 4.590 -0.224 -26.854 1.00 98.25 105 GLY A CA 1
ATOM 776 C C . GLY A 1 105 ? 5.200 -1.628 -26.974 1.00 98.25 105 GLY A C 1
ATOM 777 O O . GLY A 1 105 ? 5.888 -1.933 -27.946 1.00 98.25 105 GLY A O 1
ATOM 778 N N . GLY A 1 106 ? 4.954 -2.507 -25.998 1.00 98.00 106 GLY A N 1
ATOM 779 C CA . GLY A 1 106 ? 5.367 -3.907 -26.066 1.00 98.00 106 GLY A CA 1
ATOM 780 C C . GLY A 1 106 ? 4.682 -4.682 -27.196 1.00 98.00 106 GLY A C 1
ATOM 781 O O . GLY A 1 106 ? 5.326 -5.540 -27.799 1.00 98.00 106 GLY A O 1
ATOM 782 N N . ALA A 1 107 ? 3.424 -4.350 -27.504 1.00 97.44 107 ALA A N 1
ATOM 783 C CA . ALA A 1 107 ? 2.627 -4.984 -28.554 1.00 97.44 107 ALA A CA 1
ATOM 784 C C . ALA A 1 107 ? 2.961 -4.486 -29.975 1.00 97.44 107 ALA A C 1
ATOM 786 O O . ALA A 1 107 ? 2.761 -5.224 -30.934 1.00 97.44 107 ALA A O 1
ATOM 787 N N . GLU A 1 108 ? 3.532 -3.286 -30.116 1.00 97.44 108 GLU A N 1
ATOM 788 C CA . GLU A 1 108 ? 3.850 -2.634 -31.404 1.00 97.44 108 GLU A CA 1
ATOM 789 C C . GLU A 1 108 ? 5.119 -3.184 -32.101 1.00 97.44 108 GLU A C 1
ATOM 791 O O . GLU A 1 108 ? 5.844 -2.471 -32.796 1.00 97.44 108 GLU A O 1
ATOM 796 N N . GLY A 1 109 ? 5.456 -4.459 -31.895 1.00 97.06 109 GLY A N 1
ATOM 797 C CA . GLY A 1 109 ? 6.559 -5.095 -32.619 1.00 97.06 109 GLY A CA 1
ATOM 798 C C . GLY A 1 109 ? 6.190 -5.352 -34.083 1.00 97.06 109 GLY A C 1
ATOM 799 O O . GLY A 1 109 ? 5.142 -5.933 -34.359 1.00 97.06 109 GLY A O 1
ATOM 800 N N . ASN A 1 110 ? 7.061 -4.988 -35.030 1.00 97.88 110 ASN A N 1
ATOM 801 C CA . ASN A 1 110 ? 6.874 -5.323 -36.443 1.00 97.88 110 ASN A CA 1
ATOM 802 C C . ASN A 1 110 ? 8.056 -6.153 -36.953 1.00 97.88 110 ASN A C 1
ATOM 804 O O . ASN A 1 110 ? 9.190 -5.678 -37.009 1.00 97.88 110 ASN A O 1
ATOM 808 N N . PHE A 1 111 ? 7.765 -7.396 -37.343 1.00 96.94 111 PHE A N 1
ATOM 809 C CA . PHE A 1 111 ? 8.739 -8.339 -37.895 1.00 96.94 111 PHE A CA 1
ATOM 810 C C . PHE A 1 111 ? 9.981 -8.495 -36.991 1.00 96.94 111 PHE A C 1
ATOM 812 O O . PHE A 1 111 ? 9.865 -8.936 -35.847 1.00 96.94 111 PHE A O 1
ATOM 819 N N . GLU A 1 112 ? 11.175 -8.148 -37.471 1.00 98.00 112 GLU A N 1
ATOM 820 C CA . GLU A 1 112 ? 12.440 -8.414 -36.780 1.00 98.00 112 GLU A CA 1
ATOM 821 C C . GLU A 1 112 ? 12.776 -7.421 -35.656 1.00 98.00 112 GLU A C 1
ATOM 823 O O . GLU A 1 112 ? 13.719 -7.674 -34.897 1.00 98.00 112 GLU A O 1
ATOM 828 N N . LEU A 1 113 ? 12.050 -6.302 -35.522 1.00 98.31 113 LEU A N 1
ATOM 829 C CA . LEU A 1 113 ? 12.384 -5.257 -34.553 1.00 98.31 113 LEU A CA 1
ATOM 830 C C . LEU A 1 113 ? 11.151 -4.590 -33.934 1.00 98.31 113 LEU A C 1
ATOM 832 O O . LEU A 1 113 ? 10.331 -3.989 -34.618 1.00 98.31 113 LEU A O 1
ATOM 836 N N . ASN A 1 114 ? 11.096 -4.567 -32.602 1.00 98.50 114 ASN A N 1
ATOM 837 C CA . ASN A 1 114 ? 10.265 -3.601 -31.891 1.00 98.50 114 ASN A CA 1
ATOM 838 C C . ASN A 1 114 ? 11.075 -2.308 -31.662 1.00 98.50 114 ASN A C 1
ATOM 840 O O . ASN A 1 114 ? 12.087 -2.311 -30.947 1.00 98.50 114 ASN A O 1
ATOM 844 N N . ALA A 1 115 ? 10.636 -1.213 -32.292 1.00 98.06 115 ALA A N 1
ATOM 845 C CA . ALA A 1 115 ? 11.279 0.102 -32.237 1.00 98.06 115 ALA A CA 1
ATOM 846 C C . ALA A 1 115 ? 10.796 0.988 -31.069 1.00 98.06 115 ALA A C 1
ATOM 848 O O . ALA A 1 115 ? 11.418 2.007 -30.776 1.00 98.06 115 ALA A O 1
ATOM 849 N N . PHE A 1 116 ? 9.762 0.578 -30.326 1.00 98.44 116 PHE A N 1
ATOM 850 C CA . PHE A 1 116 ? 9.183 1.320 -29.194 1.00 98.44 116 PHE A CA 1
ATOM 851 C C . PHE A 1 116 ? 10.043 1.237 -27.914 1.00 98.44 116 PHE A C 1
ATOM 853 O O . PHE A 1 116 ? 9.633 1.637 -26.826 1.00 98.44 116 PHE A O 1
ATOM 860 N N . ARG A 1 117 ? 11.294 0.777 -28.024 1.00 98.25 117 ARG A N 1
ATOM 861 C CA . ARG A 1 117 ? 12.262 0.677 -26.918 1.00 98.25 117 ARG A CA 1
ATOM 862 C C . ARG A 1 117 ? 12.382 1.957 -26.081 1.00 98.25 117 ARG A C 1
ATOM 864 O O . ARG A 1 117 ? 12.413 1.810 -24.859 1.00 98.25 117 ARG A O 1
ATOM 871 N N . PRO A 1 118 ? 12.426 3.178 -26.666 1.00 98.50 118 PRO A N 1
ATOM 872 C CA . PRO A 1 118 ? 12.577 4.404 -25.883 1.00 98.50 118 PRO A CA 1
ATOM 873 C C . PRO A 1 118 ? 11.428 4.642 -24.898 1.00 98.50 118 PRO A C 1
ATOM 875 O O . PRO A 1 118 ? 11.687 4.956 -23.739 1.00 98.50 118 PRO A O 1
ATOM 878 N N . ILE A 1 119 ? 10.171 4.441 -25.317 1.00 98.19 119 ILE A N 1
ATOM 879 C CA . ILE A 1 119 ? 9.017 4.664 -24.435 1.00 98.19 119 ILE A CA 1
ATOM 880 C C . ILE A 1 119 ? 8.937 3.600 -23.332 1.00 98.19 119 ILE A C 1
ATOM 882 O O . ILE A 1 119 ? 8.624 3.946 -22.192 1.00 98.19 119 ILE A O 1
ATOM 886 N N . LEU A 1 120 ? 9.308 2.342 -23.612 1.00 98.44 120 LEU A N 1
ATOM 887 C CA . LEU A 1 120 ? 9.343 1.298 -22.580 1.00 98.44 120 LEU A CA 1
ATOM 888 C C . LEU A 1 120 ? 10.426 1.552 -21.534 1.00 98.44 120 LEU A C 1
ATOM 890 O O . LEU A 1 120 ? 10.146 1.479 -20.339 1.00 98.44 120 LEU A O 1
ATOM 894 N N . ILE A 1 121 ? 11.664 1.820 -21.963 1.00 98.44 121 ILE A N 1
ATOM 895 C CA . ILE A 1 121 ? 12.768 1.978 -21.010 1.00 98.44 121 ILE A CA 1
ATOM 896 C C . ILE A 1 121 ? 12.615 3.254 -20.182 1.00 98.44 121 ILE A C 1
ATOM 898 O O . ILE A 1 121 ? 12.916 3.227 -18.993 1.00 98.44 121 ILE A O 1
ATOM 902 N N . ASN A 1 122 ? 12.090 4.335 -20.771 1.00 98.69 122 ASN A N 1
ATOM 903 C CA . ASN A 1 122 ? 11.804 5.569 -20.044 1.00 98.69 122 ASN A CA 1
ATOM 904 C C . ASN A 1 122 ? 10.770 5.323 -18.933 1.00 98.69 122 ASN A C 1
ATOM 906 O O . ASN A 1 122 ? 11.066 5.574 -17.767 1.00 98.69 122 ASN A O 1
ATOM 910 N N . ASN A 1 123 ? 9.616 4.731 -19.266 1.00 98.75 123 ASN A N 1
ATOM 911 C CA . ASN A 1 123 ? 8.572 4.444 -18.276 1.00 98.75 123 ASN A CA 1
ATOM 912 C C . ASN A 1 123 ? 9.029 3.448 -17.204 1.00 98.75 123 ASN A C 1
ATOM 914 O O . ASN A 1 123 ? 8.701 3.625 -16.033 1.00 98.75 123 ASN A O 1
ATOM 918 N N . TYR A 1 124 ? 9.810 2.429 -17.574 1.00 98.75 124 TYR A N 1
ATOM 919 C CA . TYR A 1 124 ? 10.355 1.478 -16.608 1.00 98.75 124 TYR A CA 1
ATOM 920 C C . TYR A 1 124 ? 11.325 2.128 -15.627 1.00 98.75 124 TYR A C 1
ATOM 922 O O . TYR A 1 124 ? 11.172 1.954 -14.420 1.00 98.75 124 TYR A O 1
ATOM 930 N N . LEU A 1 125 ? 12.308 2.883 -16.124 1.00 98.75 125 LEU A N 1
ATOM 931 C CA . LEU A 1 125 ? 13.293 3.532 -15.262 1.00 98.75 125 LEU A CA 1
ATOM 932 C C . LEU A 1 125 ? 12.649 4.605 -14.387 1.00 98.75 125 LEU A C 1
ATOM 934 O O . LEU A 1 125 ? 12.954 4.657 -13.200 1.00 98.75 125 LEU A O 1
ATOM 938 N N . HIS A 1 126 ? 11.734 5.405 -14.942 1.00 98.81 126 HIS A N 1
ATOM 939 C CA . HIS A 1 126 ? 10.989 6.393 -14.171 1.00 98.81 126 HIS A CA 1
ATOM 940 C C . HIS A 1 126 ? 10.203 5.721 -13.042 1.00 98.81 126 HIS A C 1
ATOM 942 O O . HIS A 1 126 ? 10.412 6.069 -11.886 1.00 98.81 126 HIS A O 1
ATOM 948 N N . SER A 1 127 ? 9.395 4.701 -13.357 1.00 98.88 127 SER A N 1
ATOM 949 C CA . SER A 1 127 ? 8.601 3.957 -12.370 1.00 98.88 127 SER A CA 1
ATOM 950 C C . SER A 1 127 ? 9.457 3.308 -11.283 1.00 98.88 127 SER A C 1
ATOM 952 O O . SER A 1 127 ? 9.114 3.385 -10.105 1.00 98.88 127 SER A O 1
ATOM 954 N N . ALA A 1 128 ? 10.574 2.679 -11.660 1.00 98.81 128 ALA A N 1
ATOM 955 C CA . ALA A 1 128 ? 11.479 2.047 -10.706 1.00 98.81 128 ALA A CA 1
ATOM 956 C C . ALA A 1 128 ? 12.129 3.073 -9.765 1.00 98.81 128 ALA A C 1
ATOM 958 O O . ALA A 1 128 ? 12.212 2.819 -8.565 1.00 98.81 128 ALA A O 1
ATOM 959 N N . LEU A 1 129 ? 12.552 4.225 -10.297 1.00 98.75 129 LEU A N 1
ATOM 960 C CA . LEU A 1 129 ? 13.192 5.287 -9.524 1.00 98.75 129 LEU A CA 1
ATOM 961 C C . LEU A 1 129 ? 12.217 5.904 -8.517 1.00 98.75 129 LEU A C 1
ATOM 963 O O . LEU A 1 129 ? 12.482 5.879 -7.320 1.00 98.75 129 LEU A O 1
ATOM 967 N N . ILE A 1 130 ? 11.053 6.372 -8.983 1.00 98.81 130 ILE A N 1
ATOM 968 C CA . ILE A 1 130 ? 10.080 7.033 -8.102 1.00 98.81 130 ILE A CA 1
ATOM 969 C C . ILE A 1 130 ? 9.512 6.072 -7.054 1.00 98.81 130 ILE A C 1
ATOM 971 O O . ILE A 1 130 ? 9.221 6.494 -5.939 1.00 98.81 130 ILE A O 1
ATOM 975 N N . MET A 1 131 ? 9.376 4.778 -7.374 1.00 98.81 131 MET A N 1
ATOM 976 C CA . MET A 1 131 ? 8.964 3.775 -6.391 1.00 98.81 131 MET A CA 1
ATOM 977 C C . MET A 1 131 ? 10.032 3.581 -5.317 1.00 98.81 131 MET A C 1
ATOM 979 O O . MET A 1 131 ? 9.693 3.538 -4.139 1.00 98.81 131 MET A O 1
ATOM 983 N N . ALA A 1 132 ? 11.298 3.429 -5.716 1.00 98.75 132 ALA A N 1
ATOM 984 C CA . ALA A 1 132 ? 12.396 3.214 -4.781 1.00 98.75 132 ALA A CA 1
ATOM 985 C C . ALA A 1 132 ? 12.544 4.406 -3.828 1.00 98.75 132 ALA A C 1
ATOM 987 O O . ALA A 1 132 ? 12.481 4.219 -2.613 1.00 98.75 132 ALA A O 1
ATOM 988 N N . ASP A 1 133 ? 12.617 5.619 -4.382 1.00 98.56 133 ASP A N 1
ATOM 989 C CA . ASP A 1 133 ? 12.741 6.847 -3.599 1.00 98.56 133 ASP A CA 1
ATOM 990 C C . ASP A 1 133 ? 11.562 6.994 -2.634 1.00 98.56 133 ASP A C 1
ATOM 992 O O . ASP A 1 133 ? 11.750 7.224 -1.439 1.00 98.56 133 ASP A O 1
ATOM 996 N N . MET A 1 134 ? 10.332 6.797 -3.114 1.00 98.56 134 MET A N 1
ATOM 997 C CA . MET A 1 134 ? 9.150 6.945 -2.270 1.00 98.56 134 MET A CA 1
ATOM 998 C C . MET A 1 134 ? 9.057 5.857 -1.196 1.00 98.56 134 MET A C 1
ATOM 1000 O O . MET A 1 134 ? 8.582 6.134 -0.102 1.00 98.56 134 MET A O 1
ATOM 1004 N N . CYS A 1 135 ? 9.527 4.633 -1.448 1.00 98.81 135 CYS A N 1
ATOM 1005 C CA . CYS A 1 135 ? 9.611 3.599 -0.413 1.00 98.81 135 CYS A CA 1
ATOM 1006 C C . CYS A 1 135 ? 10.557 4.004 0.727 1.00 98.81 135 CYS A C 1
ATOM 1008 O O . CYS A 1 135 ? 10.211 3.801 1.893 1.00 98.81 135 CYS A O 1
ATOM 1010 N N . ASP A 1 136 ? 11.715 4.592 0.411 1.00 98.56 136 ASP A N 1
ATOM 1011 C CA . ASP A 1 136 ? 12.656 5.079 1.424 1.00 98.56 136 ASP A CA 1
ATOM 1012 C C . ASP A 1 136 ? 12.071 6.251 2.223 1.00 98.56 136 ASP A C 1
ATOM 1014 O O . ASP A 1 136 ? 12.080 6.209 3.454 1.00 98.56 136 ASP A O 1
ATOM 1018 N N . HIS A 1 137 ? 11.468 7.235 1.548 1.00 98.00 137 HIS A N 1
ATOM 1019 C CA . HIS A 1 137 ? 10.841 8.386 2.210 1.00 98.00 137 HIS A CA 1
ATOM 1020 C C . HIS A 1 137 ? 9.629 7.978 3.054 1.00 98.00 137 HIS A C 1
ATOM 1022 O O . HIS A 1 137 ? 9.467 8.436 4.182 1.00 98.00 137 HIS A O 1
ATOM 1028 N N . PHE A 1 138 ? 8.790 7.071 2.549 1.00 98.44 138 PHE A N 1
ATOM 1029 C CA . PHE A 1 138 ? 7.642 6.560 3.291 1.00 98.44 138 PHE A CA 1
ATOM 1030 C C . PHE A 1 138 ? 8.089 5.820 4.557 1.00 98.44 138 PHE A C 1
ATOM 1032 O O . PHE A 1 138 ? 7.499 6.015 5.622 1.00 98.44 138 PHE A O 1
ATOM 1039 N N . ARG A 1 139 ? 9.163 5.016 4.470 1.00 98.62 139 ARG A N 1
ATOM 1040 C CA . ARG A 1 139 ? 9.771 4.369 5.639 1.00 98.62 139 ARG A CA 1
ATOM 1041 C C . ARG A 1 139 ? 10.255 5.413 6.645 1.00 98.62 139 ARG A C 1
ATOM 1043 O O . ARG A 1 139 ? 9.800 5.385 7.781 1.00 98.62 139 ARG A O 1
ATOM 1050 N N . GLU A 1 140 ? 11.157 6.296 6.231 1.00 98.31 140 GLU A N 1
ATOM 1051 C CA . GLU A 1 140 ? 11.869 7.225 7.116 1.00 98.31 140 GLU A CA 1
ATOM 1052 C C . GLU A 1 140 ? 10.943 8.268 7.750 1.00 98.31 140 GLU A C 1
ATOM 1054 O O . GLU A 1 140 ? 11.002 8.505 8.953 1.00 98.31 140 GLU A O 1
ATOM 1059 N N . PHE A 1 141 ? 10.051 8.867 6.960 1.00 98.00 141 PHE A N 1
ATOM 1060 C CA . PHE A 1 141 ? 9.268 10.026 7.389 1.00 98.00 141 PHE A CA 1
ATOM 1061 C C . PHE A 1 141 ? 7.846 9.685 7.850 1.00 98.00 141 PHE A C 1
ATOM 1063 O O . PHE A 1 141 ? 7.121 10.572 8.294 1.00 98.00 141 PHE A O 1
ATOM 1070 N N . MET A 1 142 ? 7.395 8.432 7.751 1.00 96.94 142 MET A N 1
ATOM 1071 C CA . MET A 1 142 ? 6.050 8.060 8.213 1.00 96.94 142 MET A CA 1
ATOM 1072 C C . MET A 1 142 ? 6.014 6.781 9.035 1.00 96.94 142 MET A C 1
ATOM 1074 O O . MET A 1 142 ? 5.353 6.759 10.072 1.00 96.94 142 MET A O 1
ATOM 1078 N N . ILE A 1 143 ? 6.674 5.713 8.581 1.00 97.69 143 ILE A N 1
ATOM 1079 C CA . ILE A 1 143 ? 6.657 4.428 9.292 1.00 97.69 143 ILE A CA 1
ATOM 1080 C C . ILE A 1 143 ? 7.546 4.485 10.534 1.00 97.69 143 ILE A C 1
ATOM 1082 O O . ILE A 1 143 ? 7.121 4.112 11.630 1.00 97.69 143 ILE A O 1
ATOM 1086 N N . GLU A 1 144 ? 8.781 4.950 10.374 1.00 97.88 144 GLU A N 1
ATOM 1087 C CA . GLU A 1 144 ? 9.710 5.145 11.475 1.00 97.88 144 GLU A CA 1
ATOM 1088 C C . GLU A 1 144 ? 9.208 6.292 12.359 1.00 97.88 144 GLU A C 1
ATOM 1090 O O . GLU A 1 144 ? 8.983 7.412 11.918 1.00 97.88 144 GLU A O 1
ATOM 1095 N N . GLY A 1 145 ? 8.960 5.987 13.633 1.00 95.44 145 GLY A N 1
ATOM 1096 C CA . GLY A 1 145 ? 8.390 6.942 14.584 1.00 95.44 145 GLY A CA 1
ATOM 1097 C C . GLY A 1 145 ? 6.862 6.930 14.682 1.00 95.44 145 GLY A C 1
ATOM 1098 O O . GLY A 1 145 ? 6.330 7.618 15.553 1.00 95.44 145 GLY A O 1
ATOM 1099 N N . ALA A 1 146 ? 6.155 6.124 13.881 1.00 97.44 146 ALA A N 1
ATOM 1100 C CA . ALA A 1 146 ? 4.725 5.897 14.074 1.00 97.44 146 ALA A CA 1
ATOM 1101 C C . ALA A 1 146 ? 4.439 5.237 15.435 1.00 97.44 146 ALA A C 1
ATOM 1103 O O . ALA A 1 146 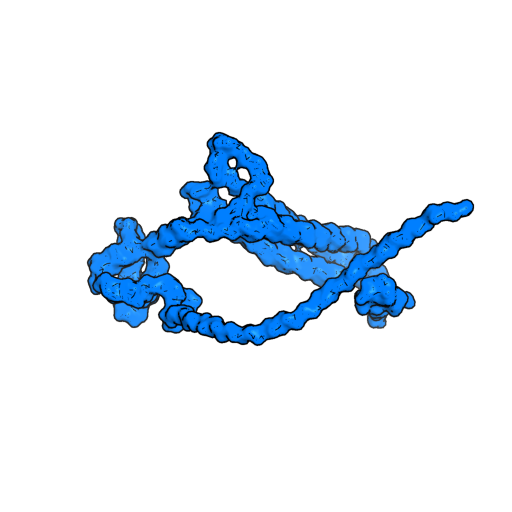? 5.130 4.305 15.856 1.00 97.44 146 ALA A O 1
ATOM 1104 N N . GLN A 1 147 ? 3.394 5.699 16.123 1.00 97.94 147 GLN A N 1
ATOM 1105 C CA . GLN A 1 147 ? 3.006 5.208 17.447 1.00 97.94 147 GLN A CA 1
ATOM 1106 C C . GLN A 1 147 ? 1.537 4.798 17.486 1.00 97.94 147 GLN A C 1
ATOM 1108 O O . GLN A 1 147 ? 0.688 5.403 16.839 1.00 97.94 147 GLN A O 1
ATOM 1113 N N . LEU A 1 148 ? 1.228 3.797 18.308 1.00 97.88 148 LEU A N 1
ATOM 1114 C CA . LEU A 1 148 ? -0.151 3.413 18.595 1.00 97.88 148 LEU A CA 1
ATOM 1115 C C . LEU A 1 148 ? -0.784 4.408 19.568 1.00 97.88 148 LEU A C 1
ATOM 1117 O O . LEU A 1 148 ? -0.254 4.637 20.661 1.00 97.88 148 LEU A O 1
ATOM 1121 N N . ASN A 1 149 ? -1.974 4.900 19.238 1.00 98.06 149 ASN A N 1
ATOM 1122 C CA . ASN A 1 149 ? -2.811 5.625 20.182 1.00 98.06 149 ASN A CA 1
ATOM 1123 C C . ASN A 1 149 ? -3.550 4.632 21.091 1.00 98.06 149 ASN A C 1
ATOM 1125 O O . ASN A 1 149 ? -4.727 4.323 20.899 1.00 98.06 149 ASN A O 1
ATOM 1129 N N . LYS A 1 150 ? -2.835 4.094 22.086 1.00 97.50 150 LYS A N 1
ATOM 1130 C CA . LYS A 1 150 ? -3.376 3.077 23.003 1.00 97.50 150 LYS A CA 1
ATOM 1131 C C . LYS A 1 150 ? -4.688 3.501 23.685 1.00 97.50 150 LYS A C 1
ATOM 1133 O O . LYS A 1 150 ? -5.585 2.664 23.723 1.00 97.50 150 LYS A O 1
ATOM 1138 N N . PRO A 1 151 ? -4.847 4.747 24.184 1.00 97.38 151 PRO A N 1
ATOM 1139 C CA . PRO A 1 151 ? -6.126 5.192 24.739 1.00 97.38 151 PRO A CA 1
ATOM 1140 C C . PRO A 1 151 ? -7.289 5.099 23.744 1.00 97.38 151 PRO A C 1
ATOM 1142 O O . PRO A 1 151 ? -8.353 4.598 24.100 1.00 97.38 151 PRO A O 1
ATOM 1145 N N . GLN A 1 152 ? -7.088 5.530 22.495 1.00 97.44 152 GLN A N 1
ATOM 1146 C CA . GLN A 1 152 ? -8.126 5.451 21.464 1.00 97.44 152 GLN A CA 1
ATOM 1147 C C . GLN A 1 152 ? -8.464 4.001 21.104 1.00 97.44 152 GLN A C 1
ATOM 1149 O O . GLN A 1 152 ? -9.637 3.646 21.030 1.00 97.44 152 GLN A O 1
ATOM 1154 N N . LEU A 1 153 ? -7.452 3.149 20.932 1.00 96.81 153 LEU A N 1
ATOM 1155 C CA . LEU A 1 153 ? -7.646 1.725 20.643 1.00 96.81 153 LEU A CA 1
ATOM 1156 C C . LEU A 1 153 ? -8.415 1.016 21.764 1.00 96.81 153 LEU A C 1
ATOM 1158 O O . LEU A 1 153 ? -9.340 0.254 21.492 1.00 96.81 153 LEU A O 1
ATOM 1162 N N . GLN A 1 154 ? -8.077 1.308 23.022 1.00 95.06 154 GLN A N 1
ATOM 1163 C CA . GLN A 1 154 ? -8.790 0.779 24.182 1.00 95.06 154 GLN A CA 1
ATOM 1164 C C . GLN A 1 154 ? -10.259 1.229 24.183 1.00 95.06 154 GLN A C 1
ATOM 1166 O O . GLN A 1 154 ? -11.155 0.402 24.337 1.00 95.06 154 GLN A O 1
ATOM 1171 N N . ALA A 1 155 ? -10.521 2.512 23.915 1.00 94.94 155 ALA A N 1
ATOM 1172 C CA . ALA A 1 155 ? -11.882 3.034 23.814 1.00 94.94 155 ALA A CA 1
ATOM 1173 C C . ALA A 1 155 ? -12.677 2.402 22.653 1.00 94.94 155 ALA A C 1
ATOM 1175 O O . ALA A 1 155 ? -13.877 2.159 22.793 1.00 94.94 155 ALA A O 1
ATOM 1176 N N . ASN A 1 156 ? -12.030 2.114 21.517 1.00 95.12 156 ASN A N 1
ATOM 1177 C CA . ASN A 1 156 ? -12.655 1.420 20.385 1.00 95.12 156 ASN A CA 1
ATOM 1178 C C . ASN A 1 156 ? -13.045 -0.018 20.766 1.00 95.12 156 ASN A C 1
ATOM 1180 O O . ASN A 1 156 ? -14.151 -0.455 20.449 1.00 95.12 156 ASN A O 1
ATOM 1184 N N . ILE A 1 157 ? -12.176 -0.734 21.488 1.00 93.38 157 ILE A N 1
ATOM 1185 C CA . ILE A 1 157 ? -12.460 -2.086 21.993 1.00 93.38 157 ILE A CA 1
ATOM 1186 C C . ILE A 1 157 ? -13.646 -2.064 22.964 1.00 93.38 157 ILE A C 1
ATOM 1188 O O . ILE A 1 157 ? -14.567 -2.861 22.814 1.00 93.38 157 ILE A O 1
ATOM 1192 N N . GLU A 1 158 ? -13.667 -1.135 23.920 1.00 90.44 158 GLU A N 1
ATOM 1193 C CA . GLU A 1 158 ? -14.727 -1.036 24.937 1.00 90.44 158 GLU A CA 1
ATOM 1194 C C . GLU A 1 158 ? -16.109 -0.708 24.354 1.00 90.44 158 GLU A C 1
ATOM 1196 O O . GLU A 1 158 ? -17.130 -1.176 24.863 1.00 90.44 158 GLU A O 1
ATOM 1201 N N . LYS A 1 159 ? -16.148 0.083 23.275 1.00 92.25 159 LYS A N 1
ATOM 1202 C CA . LYS A 1 159 ? -17.386 0.448 22.568 1.00 92.25 159 LYS A CA 1
ATOM 1203 C C . LYS A 1 159 ? -17.837 -0.602 21.554 1.00 92.25 159 LYS A C 1
ATOM 1205 O O . LYS A 1 159 ? -18.979 -0.559 21.103 1.00 92.25 159 LYS A O 1
ATOM 1210 N N . SER A 1 160 ? -16.960 -1.524 21.164 1.00 94.06 160 SER A N 1
ATOM 1211 C CA . SER A 1 160 ? -17.269 -2.522 20.147 1.00 94.06 160 SER A CA 1
ATOM 1212 C C . SER A 1 160 ? -18.225 -3.589 20.674 1.00 94.06 160 SER A C 1
ATOM 1214 O O . SER A 1 160 ? -18.002 -4.207 21.714 1.00 94.06 160 SER A O 1
ATOM 1216 N N . VAL A 1 161 ? -19.265 -3.878 19.894 1.00 95.75 161 VAL A N 1
ATOM 1217 C CA . VAL A 1 161 ? -20.182 -5.000 20.147 1.00 95.75 161 VAL A CA 1
ATOM 1218 C C . VAL A 1 161 ? -19.728 -6.300 19.474 1.00 95.75 161 VAL A C 1
ATOM 1220 O O . VAL A 1 161 ? -20.300 -7.355 19.722 1.00 95.75 161 VAL A O 1
ATOM 1223 N N . MET A 1 162 ? -18.677 -6.268 18.647 1.00 95.88 162 MET A N 1
ATOM 1224 C CA . MET A 1 162 ? -18.244 -7.424 17.842 1.00 95.88 162 MET A CA 1
ATOM 1225 C C . MET A 1 162 ? -17.727 -8.595 18.690 1.00 95.88 162 MET A C 1
ATOM 1227 O O . MET A 1 162 ? -17.816 -9.757 18.285 1.00 95.88 162 MET A O 1
ATOM 1231 N N . MET A 1 163 ? -17.232 -8.310 19.899 1.00 95.19 163 MET A N 1
ATOM 1232 C CA . MET A 1 163 ? -16.723 -9.331 20.823 1.00 95.19 163 MET A CA 1
ATOM 1233 C C . MET A 1 163 ? -17.823 -10.222 21.421 1.00 95.19 163 MET A C 1
ATOM 1235 O O . MET A 1 163 ? -17.527 -11.211 22.086 1.00 95.19 163 MET A O 1
ATOM 1239 N N . VAL A 1 164 ? -19.096 -9.932 21.136 1.00 96.31 164 VAL A N 1
ATOM 1240 C CA . VAL A 1 164 ? -20.247 -10.765 21.517 1.00 96.31 164 VAL A CA 1
ATOM 1241 C C . VAL A 1 164 ? -20.147 -12.200 20.992 1.00 96.31 164 VAL A C 1
ATOM 1243 O O . VAL A 1 164 ? -20.691 -13.131 21.585 1.00 96.31 164 VAL A O 1
ATOM 1246 N N . THR A 1 165 ? -19.400 -12.403 19.905 1.00 95.19 165 THR A N 1
ATOM 1247 C CA . THR A 1 165 ? -19.132 -13.723 19.323 1.00 95.19 165 THR A CA 1
ATOM 1248 C C . THR A 1 165 ? -18.423 -14.663 20.300 1.00 95.19 165 THR A C 1
ATOM 1250 O O . THR A 1 165 ? -18.668 -15.865 20.245 1.00 95.19 165 THR A O 1
ATOM 1253 N N . ALA A 1 166 ? -17.656 -14.143 21.269 1.00 94.69 166 ALA A N 1
ATOM 1254 C CA . ALA A 1 166 ? -17.070 -14.952 22.340 1.00 94.69 166 ALA A CA 1
ATOM 1255 C C . ALA A 1 166 ? -18.127 -15.605 23.247 1.00 94.69 166 ALA A C 1
ATOM 1257 O O . ALA A 1 166 ? -17.888 -16.677 23.798 1.00 94.69 166 ALA A O 1
ATOM 1258 N N . LEU A 1 167 ? -19.312 -15.000 23.385 1.00 95.00 167 LEU A N 1
ATOM 1259 C CA . LEU A 1 167 ? -20.404 -15.557 24.188 1.00 95.00 167 LEU A CA 1
ATOM 1260 C C . LEU A 1 167 ? -21.180 -16.649 23.437 1.00 95.00 167 LEU A C 1
ATOM 1262 O O . LEU A 1 167 ? -21.751 -17.534 24.074 1.00 95.00 167 LEU A O 1
ATOM 1266 N N . SER A 1 168 ? -21.191 -16.624 22.099 1.00 95.62 168 SER A N 1
ATOM 1267 C CA . SER A 1 168 ? -22.036 -17.506 21.273 1.00 95.62 168 SER A CA 1
ATOM 1268 C C . SER A 1 168 ? -21.852 -19.008 21.561 1.00 95.62 168 SER A C 1
ATOM 1270 O O . SER A 1 168 ? -22.868 -19.692 21.679 1.00 95.62 168 SER A O 1
ATOM 1272 N N . PRO A 1 169 ? -20.627 -19.545 21.763 1.00 93.94 169 PRO A N 1
ATOM 1273 C CA . PRO A 1 169 ? -20.431 -20.956 22.117 1.00 93.94 169 PRO A CA 1
ATOM 1274 C C . PRO A 1 169 ? -20.993 -21.364 23.487 1.00 93.94 169 PRO A C 1
ATOM 1276 O O . PRO A 1 169 ? -21.135 -22.553 23.754 1.00 93.94 169 PRO A O 1
ATOM 1279 N N . ILE A 1 170 ? -21.284 -20.402 24.368 1.00 94.88 170 ILE A N 1
ATOM 1280 C CA . ILE A 1 170 ? -21.692 -20.655 25.757 1.00 94.88 170 ILE A CA 1
ATOM 1281 C C . ILE A 1 170 ? -23.188 -20.425 25.942 1.00 94.88 170 ILE A C 1
ATOM 1283 O O . ILE A 1 170 ? -23.863 -21.226 26.584 1.00 94.88 170 ILE A O 1
ATOM 1287 N N . ILE A 1 171 ? -23.709 -19.323 25.397 1.00 94.88 171 ILE A N 1
ATOM 1288 C CA . ILE A 1 171 ? -25.112 -18.924 25.586 1.00 94.88 171 ILE A CA 1
ATOM 1289 C C . ILE A 1 171 ? -25.985 -19.184 24.351 1.00 94.88 171 ILE A C 1
ATOM 1291 O O . ILE A 1 171 ? -27.199 -19.000 24.421 1.00 94.88 171 ILE A O 1
ATOM 1295 N N . GLY A 1 172 ? -25.386 -19.630 23.244 1.00 96.56 172 GLY A N 1
ATOM 1296 C CA . GLY A 1 172 ? -26.043 -19.798 21.950 1.00 96.56 172 GLY A CA 1
ATOM 1297 C C . GLY A 1 172 ? -26.040 -18.516 21.112 1.00 96.56 172 GLY A C 1
ATOM 1298 O O . GLY A 1 172 ? -25.989 -17.400 21.635 1.00 96.56 172 GLY A O 1
ATOM 1299 N N . TYR A 1 173 ? -26.105 -18.690 19.790 1.00 97.31 173 TYR A N 1
ATOM 1300 C CA . TYR A 1 173 ? -26.081 -17.595 18.816 1.00 97.31 173 TYR A CA 1
ATOM 1301 C C . TYR A 1 173 ? -27.232 -16.600 19.025 1.00 97.31 173 TYR A C 1
ATOM 1303 O O . TYR A 1 173 ? -26.984 -15.400 19.105 1.00 97.31 173 TYR A O 1
ATOM 1311 N N . ASP A 1 174 ? -28.466 -17.085 19.197 1.00 97.31 174 ASP A N 1
ATOM 1312 C CA . ASP A 1 174 ? -29.652 -16.223 19.305 1.00 97.31 174 ASP A CA 1
ATOM 1313 C C . ASP A 1 174 ? -29.562 -15.269 20.502 1.00 97.31 174 ASP A C 1
ATOM 1315 O O . ASP A 1 174 ? -29.793 -14.068 20.370 1.00 97.31 174 ASP A O 1
ATOM 1319 N N . LYS A 1 175 ? -29.141 -15.772 21.671 1.00 96.94 175 LYS A N 1
ATOM 1320 C CA . LYS A 1 175 ? -28.958 -14.932 22.865 1.00 96.94 175 LYS A CA 1
ATOM 1321 C C . LYS A 1 175 ? -27.830 -13.918 22.680 1.00 96.94 175 LYS A C 1
ATOM 1323 O O . LYS A 1 175 ? -27.971 -12.769 23.090 1.00 96.94 175 LYS A O 1
ATOM 1328 N N . ALA A 1 176 ? -26.723 -14.322 22.056 1.00 97.44 176 ALA A N 1
ATOM 1329 C CA . ALA A 1 176 ? -25.611 -13.424 21.756 1.00 97.44 176 ALA A CA 1
ATOM 1330 C C . ALA A 1 176 ? -26.034 -12.310 20.776 1.00 97.44 176 ALA A C 1
ATOM 1332 O O . ALA A 1 176 ? -25.728 -11.141 21.001 1.00 97.44 176 ALA A O 1
ATOM 1333 N N . SER A 1 177 ? -26.802 -12.647 19.738 1.00 97.94 177 SER A N 1
ATOM 1334 C CA . SER A 1 177 ? -27.365 -11.679 18.792 1.00 97.94 177 SER A CA 1
ATOM 1335 C C . SER A 1 177 ? -28.291 -10.674 19.488 1.00 97.94 177 SER A C 1
ATOM 1337 O O . SER A 1 177 ? -28.110 -9.468 19.315 1.00 97.94 177 SER A O 1
ATOM 1339 N N . VAL A 1 178 ? -29.202 -11.140 20.354 1.00 98.12 178 VAL A N 1
ATOM 1340 C CA . VAL A 1 178 ? -30.081 -10.264 21.153 1.00 98.12 178 VAL A CA 1
ATOM 1341 C C . VAL A 1 178 ? -29.269 -9.283 22.002 1.00 98.12 178 VAL A C 1
ATOM 1343 O O . VAL A 1 178 ? -29.579 -8.095 22.017 1.00 98.12 178 VAL A O 1
ATOM 1346 N N . ILE A 1 179 ? -28.198 -9.742 22.657 1.00 98.12 179 ILE A N 1
ATOM 1347 C CA . ILE A 1 179 ? -27.309 -8.873 23.446 1.00 98.12 179 ILE A CA 1
ATOM 1348 C C . ILE A 1 179 ? -26.664 -7.789 22.574 1.00 98.12 179 ILE A C 1
ATOM 1350 O O . ILE A 1 179 ? -26.615 -6.629 22.984 1.00 98.12 179 ILE A O 1
ATOM 1354 N N . ALA A 1 180 ? -26.173 -8.145 21.384 1.00 97.62 180 ALA A N 1
ATOM 1355 C CA . ALA A 1 180 ? -25.519 -7.203 20.477 1.00 97.62 180 ALA A CA 1
ATOM 1356 C C . ALA A 1 180 ? -26.483 -6.123 19.970 1.00 97.62 180 ALA A C 1
ATOM 1358 O O . ALA A 1 180 ? -26.152 -4.939 20.013 1.00 97.62 180 ALA A O 1
ATOM 1359 N N . HIS A 1 181 ? -27.686 -6.523 19.543 1.00 98.06 181 HIS A N 1
ATOM 1360 C CA . HIS A 1 181 ? -28.735 -5.589 19.131 1.00 98.06 181 HIS A CA 1
ATOM 1361 C C . HIS A 1 181 ? -29.153 -4.687 20.289 1.00 98.06 181 HIS A C 1
ATOM 1363 O O . HIS A 1 181 ? -29.145 -3.468 20.151 1.00 98.06 181 HIS A O 1
ATOM 1369 N N . TYR A 1 182 ? -29.383 -5.266 21.470 1.00 98.06 182 TYR A N 1
ATOM 1370 C CA . TYR A 1 182 ? -29.732 -4.504 22.664 1.00 98.06 182 TYR A CA 1
ATOM 1371 C C . TYR A 1 182 ? -28.655 -3.474 23.037 1.00 98.06 182 TYR A C 1
ATOM 1373 O O . TYR A 1 182 ? -28.993 -2.361 23.442 1.00 98.06 182 TYR A O 1
ATOM 1381 N N . ALA A 1 183 ? -27.368 -3.809 22.882 1.00 97.69 183 ALA A N 1
ATOM 1382 C CA . ALA A 1 183 ? -26.266 -2.877 23.112 1.00 97.69 183 ALA A CA 1
ATOM 1383 C C . ALA A 1 183 ? -26.315 -1.672 22.160 1.00 97.69 183 ALA A C 1
ATOM 1385 O O . ALA A 1 183 ? -26.203 -0.536 22.618 1.00 97.69 183 ALA A O 1
ATOM 1386 N N . ILE A 1 184 ? -26.530 -1.910 20.862 1.00 97.12 184 ILE A N 1
ATOM 1387 C CA . ILE A 1 184 ? -26.632 -0.847 19.851 1.00 97.12 184 ILE A CA 1
ATOM 1388 C C . ILE A 1 184 ? -27.871 0.019 20.104 1.00 97.12 184 ILE A C 1
ATOM 1390 O O . ILE A 1 184 ? -27.746 1.236 20.228 1.00 97.12 184 ILE A O 1
ATOM 1394 N N . ASP A 1 185 ? -29.045 -0.603 20.240 1.00 97.94 185 ASP A N 1
ATOM 1395 C CA . ASP A 1 185 ? -30.336 0.091 20.341 1.00 97.94 185 ASP A CA 1
ATOM 1396 C C . ASP A 1 185 ? -30.427 0.986 21.585 1.00 97.94 185 ASP A C 1
ATOM 1398 O O . ASP A 1 185 ? -31.123 2.000 21.586 1.00 97.94 185 ASP A O 1
ATOM 1402 N N . ASN A 1 186 ? -29.700 0.628 22.647 1.00 97.31 186 ASN A N 1
ATOM 1403 C CA . ASN A 1 186 ? -29.698 1.356 23.916 1.00 97.31 186 ASN A CA 1
ATOM 1404 C C . ASN A 1 186 ? -28.402 2.145 24.161 1.00 97.31 186 ASN A C 1
ATOM 1406 O O . ASN A 1 186 ? -28.239 2.703 25.246 1.00 97.31 186 ASN A O 1
ATOM 1410 N N . ASN A 1 187 ? -27.485 2.193 23.186 1.00 95.88 187 ASN A N 1
ATOM 1411 C CA . ASN A 1 187 ? -26.170 2.831 23.307 1.00 95.88 187 ASN A CA 1
ATOM 1412 C C . ASN A 1 187 ? -25.407 2.400 24.580 1.00 95.88 187 ASN A C 1
ATOM 1414 O O . ASN A 1 187 ? -24.901 3.221 25.349 1.00 95.88 187 ASN A O 1
ATOM 1418 N N . LEU A 1 188 ? -25.373 1.090 24.823 1.00 96.38 188 LEU A N 1
ATOM 1419 C CA . LEU A 1 188 ? -24.705 0.462 25.959 1.00 96.38 188 LEU A CA 1
ATOM 1420 C C . LEU A 1 188 ? -23.400 -0.197 25.521 1.00 96.38 188 LEU A C 1
ATOM 1422 O O . LEU A 1 188 ? -23.251 -0.636 24.380 1.00 96.38 188 LEU A O 1
ATOM 1426 N N . THR A 1 189 ? -22.471 -0.357 26.462 1.00 96.44 189 THR A N 1
ATOM 1427 C CA . THR A 1 189 ? -21.345 -1.266 26.233 1.00 96.44 189 THR A CA 1
ATOM 1428 C C . THR A 1 189 ? -21.842 -2.705 26.138 1.00 96.44 189 THR A C 1
ATOM 1430 O O . THR A 1 189 ? -22.882 -3.073 26.700 1.00 96.44 189 THR A O 1
ATOM 1433 N N . LEU A 1 190 ? -21.055 -3.559 25.484 1.00 96.81 190 LEU A N 1
ATOM 1434 C CA . LEU A 1 190 ? -21.379 -4.978 25.380 1.00 96.81 190 LEU A CA 1
ATOM 1435 C C . LEU A 1 190 ? -21.552 -5.634 26.763 1.00 96.81 190 LEU A C 1
ATOM 1437 O O . LEU A 1 190 ? -22.480 -6.417 26.955 1.00 96.81 190 LEU A O 1
ATOM 1441 N N . LYS A 1 191 ? -20.708 -5.273 27.743 1.00 96.56 191 LYS A N 1
ATOM 1442 C CA . LYS A 1 191 ? -20.804 -5.772 29.125 1.00 96.56 191 LYS A CA 1
ATOM 1443 C C . LYS A 1 191 ? -22.128 -5.364 29.772 1.00 96.56 191 LYS A C 1
ATOM 1445 O O . LYS A 1 191 ? -22.838 -6.214 30.296 1.00 96.56 191 LYS A O 1
ATOM 1450 N N . GLN A 1 192 ? -22.509 -4.089 29.680 1.00 97.38 192 GLN A N 1
ATOM 1451 C CA . GLN A 1 192 ? -23.777 -3.593 30.234 1.00 97.38 192 GLN A CA 1
ATOM 1452 C C . GLN A 1 192 ? -24.993 -4.301 29.623 1.00 97.38 192 GLN A C 1
ATOM 1454 O O . GLN A 1 192 ? -25.916 -4.683 30.345 1.00 97.38 192 GLN A O 1
ATOM 1459 N N . ALA A 1 193 ? -24.990 -4.495 28.302 1.00 97.62 193 ALA A N 1
ATOM 1460 C CA . ALA A 1 193 ? -26.047 -5.216 27.606 1.00 97.62 193 ALA A CA 1
ATOM 1461 C C . ALA A 1 193 ? -26.107 -6.694 28.018 1.00 97.62 193 ALA A C 1
ATOM 1463 O O . ALA A 1 193 ? -27.193 -7.209 28.275 1.00 97.62 193 ALA A O 1
ATOM 1464 N N . ALA A 1 194 ? -24.958 -7.363 28.137 1.00 97.44 194 ALA A N 1
ATOM 1465 C CA . ALA A 1 194 ? -24.881 -8.765 28.536 1.00 97.44 194 ALA A CA 1
ATOM 1466 C C . ALA A 1 194 ? -25.418 -8.986 29.961 1.00 97.44 194 ALA A C 1
ATOM 1468 O O . ALA A 1 194 ? -26.248 -9.873 30.166 1.00 97.44 194 ALA A O 1
ATOM 1469 N N . LEU A 1 195 ? -25.027 -8.132 30.915 1.00 97.75 195 LEU A N 1
ATOM 1470 C CA . LEU A 1 195 ? -25.516 -8.178 32.299 1.00 97.75 195 LEU A CA 1
ATOM 1471 C C . LEU A 1 195 ? -27.043 -8.028 32.375 1.00 97.75 195 LEU A C 1
ATOM 1473 O O . LEU A 1 195 ? -27.718 -8.794 33.060 1.00 97.75 195 LEU A O 1
ATOM 1477 N N . LYS A 1 196 ? -27.611 -7.084 31.611 1.00 97.69 196 LYS A N 1
ATOM 1478 C CA . LYS A 1 196 ? -29.067 -6.862 31.534 1.00 97.69 196 LYS A CA 1
ATOM 1479 C C . LYS A 1 196 ? -29.837 -8.014 30.880 1.00 97.69 196 LYS A C 1
ATOM 1481 O O . LYS A 1 196 ? -31.038 -8.126 31.094 1.00 97.69 196 LYS A O 1
ATOM 1486 N N . ASN A 1 197 ? -29.157 -8.862 30.112 1.00 96.75 197 ASN A N 1
ATOM 1487 C CA . ASN A 1 197 ? -29.737 -10.004 29.403 1.00 96.75 197 ASN A CA 1
ATOM 1488 C C . ASN A 1 197 ? -29.317 -11.357 30.016 1.00 96.75 197 ASN A C 1
ATOM 1490 O O . ASN A 1 197 ? -29.376 -12.392 29.354 1.00 96.75 197 ASN A O 1
ATOM 1494 N N . GLY A 1 198 ? -28.916 -11.363 31.293 1.00 95.19 198 GLY A N 1
ATOM 1495 C CA . GLY A 1 198 ? -28.750 -12.588 32.083 1.00 95.19 198 GLY A CA 1
ATOM 1496 C C . GLY A 1 198 ? -27.378 -13.263 31.994 1.00 95.19 198 GLY A C 1
ATOM 1497 O O . GLY A 1 198 ? -27.241 -14.403 32.434 1.00 95.19 198 GLY A O 1
ATOM 1498 N N . VAL A 1 199 ? -26.358 -12.594 31.449 1.00 97.06 199 VAL A N 1
ATOM 1499 C CA . VAL A 1 199 ? -24.954 -13.031 31.560 1.00 97.06 199 VAL A CA 1
ATOM 1500 C C . VAL A 1 199 ? -24.385 -12.487 32.869 1.00 97.06 199 VAL A C 1
ATOM 1502 O O . VAL A 1 199 ? -24.566 -11.311 33.156 1.00 97.06 199 VAL A O 1
ATOM 1505 N N . THR A 1 200 ? -23.701 -13.305 33.673 1.00 97.56 200 THR A N 1
ATOM 1506 C CA . THR A 1 200 ? -23.064 -12.802 34.904 1.00 97.56 200 THR A CA 1
ATOM 1507 C C . THR A 1 200 ? -21.769 -12.056 34.595 1.00 97.56 200 THR A C 1
ATOM 1509 O O . THR A 1 200 ? -21.141 -12.283 33.557 1.00 97.56 200 THR A O 1
ATOM 1512 N N . GLU A 1 201 ? -21.344 -11.180 35.505 1.00 97.25 201 GLU A N 1
ATOM 1513 C CA . GLU A 1 201 ? -20.096 -10.428 35.352 1.00 97.25 201 GLU A CA 1
ATOM 1514 C C . GLU A 1 201 ? -18.885 -11.360 35.266 1.00 97.25 201 GLU A C 1
ATOM 1516 O O . GLU A 1 201 ? -18.054 -11.219 34.371 1.00 97.25 201 GLU A O 1
ATOM 1521 N N . GLU A 1 202 ? -18.844 -12.389 36.110 1.00 96.88 202 GLU A N 1
ATOM 1522 C CA . GLU A 1 202 ? -17.762 -13.371 36.143 1.00 96.88 202 GLU A CA 1
ATOM 1523 C C . GLU A 1 202 ? -17.697 -14.178 34.845 1.00 96.88 202 GLU A C 1
ATOM 1525 O O . GLU A 1 202 ? -16.611 -14.488 34.351 1.00 96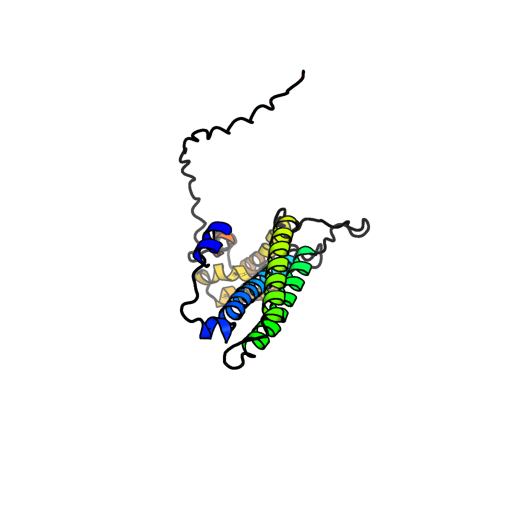.88 202 GLU A O 1
ATOM 1530 N N . LEU A 1 203 ? -18.857 -14.528 34.274 1.00 95.25 203 LEU A N 1
ATOM 1531 C CA . LEU A 1 203 ? -18.905 -15.216 32.992 1.00 95.25 203 LEU A CA 1
ATOM 1532 C C . LEU A 1 203 ? -18.404 -14.304 31.871 1.00 95.25 203 LEU A C 1
ATOM 1534 O O . LEU A 1 203 ? -17.613 -14.756 31.044 1.00 95.25 203 LEU A O 1
ATOM 1538 N N . PHE A 1 204 ? -18.845 -13.045 31.852 1.00 96.56 204 PHE A N 1
ATOM 1539 C CA . PHE A 1 204 ? -18.444 -12.077 30.839 1.00 96.56 204 PHE A CA 1
ATOM 1540 C C . PHE A 1 204 ? -16.933 -11.838 30.865 1.00 96.56 204 PHE A C 1
ATOM 1542 O O . PHE A 1 204 ? -16.273 -12.027 29.846 1.00 96.56 204 PHE A O 1
ATOM 1549 N N . ASP A 1 205 ? -16.377 -11.506 32.030 1.00 95.44 205 ASP A N 1
ATOM 1550 C CA . ASP A 1 205 ? -14.962 -11.152 32.182 1.00 95.44 205 ASP A CA 1
ATOM 1551 C C . ASP A 1 205 ? -14.031 -12.341 31.907 1.00 95.44 205 ASP A C 1
ATOM 1553 O O . ASP A 1 205 ? -12.918 -12.172 31.409 1.00 95.44 205 ASP A O 1
ATOM 1557 N N . ARG A 1 206 ? -14.494 -13.568 32.174 1.00 94.69 206 ARG A N 1
ATOM 1558 C CA . ARG A 1 206 ? -13.750 -14.791 31.845 1.00 94.69 206 ARG A CA 1
ATOM 1559 C C . ARG A 1 206 ? -13.705 -15.074 30.342 1.00 94.69 206 ARG A C 1
ATOM 1561 O O . ARG A 1 206 ? -12.740 -15.669 29.868 1.00 94.69 206 ARG A O 1
ATOM 1568 N N . VAL A 1 207 ? -14.766 -14.738 29.614 1.00 92.69 207 VAL A N 1
ATOM 1569 C CA . VAL A 1 207 ? -14.988 -15.200 28.234 1.00 92.69 207 VAL A CA 1
ATOM 1570 C C . VAL A 1 207 ? -14.631 -14.129 27.212 1.00 92.69 207 VAL A C 1
ATOM 1572 O O . VAL A 1 207 ? -13.992 -14.420 26.202 1.00 92.69 207 VAL A O 1
ATOM 1575 N N . VAL A 1 208 ? -15.024 -12.884 27.468 1.00 94.06 208 VAL A N 1
ATOM 1576 C CA . VAL A 1 208 ? -14.848 -11.759 26.549 1.00 94.06 208 VAL A CA 1
ATOM 1577 C C . VAL A 1 208 ? -13.484 -11.122 26.797 1.00 94.06 208 VAL A C 1
ATOM 1579 O O . VAL A 1 208 ? -13.358 -10.028 27.341 1.00 94.06 208 VAL A O 1
ATOM 1582 N N . VAL A 1 209 ? -12.437 -11.848 26.403 1.00 92.88 209 VAL A N 1
ATOM 1583 C CA . VAL A 1 209 ? -11.040 -11.424 26.536 1.00 92.88 209 VAL A CA 1
ATOM 1584 C C . VAL A 1 209 ? -10.483 -11.127 25.137 1.00 92.88 209 VAL A C 1
ATOM 1586 O O . VAL A 1 209 ? -10.190 -12.073 24.403 1.00 92.88 209 VAL A O 1
ATOM 1589 N N . PRO A 1 210 ? -10.299 -9.848 24.740 1.00 92.00 210 PRO A N 1
ATOM 1590 C CA . PRO A 1 210 ? -9.976 -9.479 23.357 1.00 92.00 210 PRO A CA 1
ATOM 1591 C C . PRO A 1 210 ? -8.763 -10.216 22.773 1.00 92.00 210 PRO A C 1
ATOM 1593 O O . PRO A 1 210 ? -8.812 -10.705 21.649 1.00 92.00 210 PRO A O 1
ATOM 1596 N N . ILE A 1 211 ? -7.685 -10.357 23.555 1.00 91.19 211 ILE A N 1
ATOM 1597 C CA . ILE A 1 211 ? -6.450 -11.020 23.104 1.00 91.19 211 ILE A CA 1
ATOM 1598 C C . ILE A 1 211 ? -6.638 -12.521 22.842 1.00 91.19 211 ILE A C 1
ATOM 1600 O O . ILE A 1 211 ? -5.925 -13.109 22.037 1.00 91.19 211 ILE A O 1
ATOM 1604 N N . ASN A 1 212 ? -7.618 -13.156 23.479 1.00 90.81 212 ASN A N 1
ATOM 1605 C CA . ASN A 1 212 ? -7.917 -14.562 23.230 1.00 90.81 212 ASN A CA 1
ATOM 1606 C C . ASN A 1 212 ? -8.647 -14.744 21.890 1.00 90.81 212 ASN A C 1
ATOM 1608 O O . ASN A 1 212 ? -8.530 -15.792 21.264 1.00 90.81 212 ASN A O 1
ATOM 1612 N N . MET A 1 213 ? -9.343 -13.710 21.408 1.00 90.81 213 MET A N 1
ATOM 1613 C CA . MET A 1 213 ? -10.087 -13.730 20.144 1.00 90.81 213 MET A CA 1
ATOM 1614 C C . MET A 1 213 ? -9.207 -13.481 18.908 1.00 90.81 213 MET A C 1
ATOM 1616 O O . MET A 1 213 ? -9.714 -13.465 17.790 1.00 90.81 213 MET A O 1
ATOM 1620 N N . THR A 1 214 ? -7.892 -13.301 19.076 1.00 92.50 214 THR A N 1
ATOM 1621 C CA . THR A 1 214 ? -6.942 -13.143 17.959 1.00 92.50 214 THR A CA 1
ATOM 1622 C C . THR A 1 214 ? -6.319 -14.467 17.503 1.00 92.50 214 THR A C 1
ATOM 1624 O O . THR A 1 214 ? -5.398 -14.465 16.685 1.00 92.50 214 THR A O 1
ATOM 1627 N N . HIS A 1 215 ? -6.789 -15.602 18.035 1.00 86.31 215 HIS A N 1
ATOM 1628 C CA . HIS A 1 215 ? -6.272 -16.943 17.756 1.00 86.31 215 HIS A CA 1
ATOM 1629 C C . HIS A 1 215 ? -7.411 -17.970 17.590 1.00 86.31 215 HIS A C 1
ATOM 1631 O O . HIS A 1 215 ? -8.474 -17.782 18.179 1.00 86.31 215 HIS A O 1
ATOM 1637 N N . PRO A 1 216 ? -7.202 -19.071 16.838 1.00 81.75 216 PRO A N 1
ATOM 1638 C CA . PRO A 1 216 ? -8.250 -20.058 16.537 1.00 81.75 216 PRO A CA 1
ATOM 1639 C C . PRO A 1 216 ? -8.914 -20.720 17.757 1.00 81.75 216 PRO A C 1
ATOM 1641 O O . PRO A 1 216 ? -10.094 -21.046 17.689 1.00 81.75 216 PRO A O 1
ATOM 1644 N N . ASP A 1 217 ? -8.190 -20.885 18.870 1.00 71.38 217 ASP A N 1
ATOM 1645 C CA . ASP A 1 217 ? -8.641 -21.711 20.004 1.00 71.38 217 ASP A CA 1
ATOM 1646 C C . ASP A 1 217 ? -9.020 -20.910 21.264 1.00 71.38 217 ASP A C 1
ATOM 1648 O O . ASP A 1 217 ? -9.160 -21.486 22.341 1.00 71.38 217 ASP A O 1
ATOM 1652 N N . GLY A 1 218 ? -9.108 -19.574 21.202 1.00 59.22 218 GLY A N 1
ATOM 1653 C CA . GLY A 1 218 ? -9.355 -18.768 22.410 1.00 59.22 218 GLY A CA 1
ATOM 1654 C C . GLY A 1 218 ? -8.229 -18.835 23.459 1.00 59.22 218 GLY A C 1
ATOM 1655 O O . GLY A 1 218 ? -8.382 -18.341 24.576 1.00 59.22 218 GLY A O 1
ATOM 1656 N N . ALA A 1 219 ? -7.099 -19.473 23.141 1.00 45.94 219 ALA A N 1
ATOM 1657 C CA . ALA A 1 219 ? -5.973 -19.628 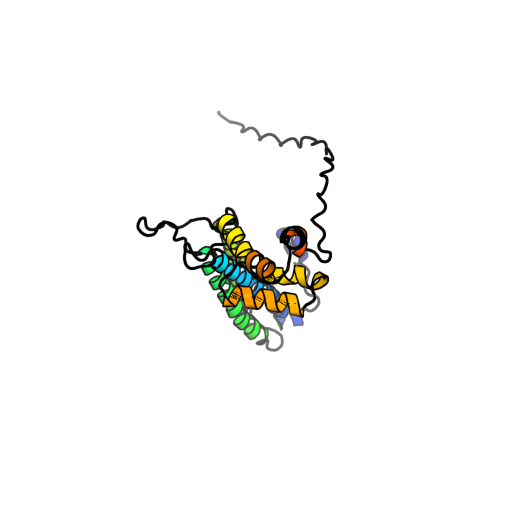24.047 1.00 45.94 219 ALA A CA 1
ATOM 1658 C C . ALA A 1 219 ? -5.125 -18.350 24.058 1.00 45.94 219 ALA A C 1
ATOM 1660 O O . ALA A 1 219 ? -4.664 -17.893 23.009 1.00 45.94 219 ALA A O 1
ATOM 1661 N N . ALA A 1 220 ? -4.880 -17.808 25.255 1.00 46.62 220 ALA A N 1
ATOM 1662 C CA . ALA A 1 220 ? -3.932 -16.719 25.455 1.00 46.62 220 ALA A CA 1
ATOM 1663 C C . ALA A 1 220 ? -2.573 -17.068 24.818 1.00 46.62 220 ALA A C 1
ATOM 1665 O O . ALA A 1 220 ? -2.159 -18.237 24.863 1.00 46.62 220 ALA A O 1
ATOM 1666 N N . PRO A 1 221 ? -1.844 -16.089 24.250 1.00 46.22 221 PRO A N 1
ATOM 1667 C CA . PRO A 1 221 ? -0.528 -16.342 23.687 1.00 46.22 221 PRO A CA 1
ATOM 1668 C C . PRO A 1 221 ? 0.353 -17.002 24.749 1.00 46.22 221 PRO A C 1
ATOM 1670 O O . PRO A 1 221 ? 0.593 -16.437 25.818 1.00 46.22 221 PRO A O 1
ATOM 1673 N N . LYS A 1 222 ? 0.835 -18.222 24.468 1.00 44.31 222 LYS A N 1
ATOM 1674 C CA . LYS A 1 222 ? 1.832 -18.881 25.317 1.00 44.31 222 LYS A CA 1
ATOM 1675 C C . LYS A 1 222 ? 3.007 -17.920 25.425 1.00 44.31 222 LYS A C 1
ATOM 1677 O O . LYS A 1 222 ? 3.658 -17.654 24.416 1.00 44.31 222 LYS A O 1
ATOM 1682 N N . ALA A 1 223 ? 3.263 -17.398 26.625 1.00 41.47 223 ALA A N 1
ATOM 1683 C CA . ALA A 1 223 ? 4.450 -16.606 26.897 1.00 41.47 223 ALA A CA 1
ATOM 1684 C C . ALA A 1 223 ? 5.656 -17.388 26.369 1.00 41.47 223 ALA A C 1
ATOM 1686 O O . ALA A 1 223 ? 6.013 -18.442 26.900 1.00 41.47 223 ALA A O 1
ATOM 1687 N N . THR A 1 224 ? 6.257 -16.920 25.276 1.00 37.31 224 THR A N 1
ATOM 1688 C CA . THR A 1 224 ? 7.509 -17.483 24.792 1.00 37.31 224 THR A CA 1
ATOM 1689 C C . THR A 1 224 ? 8.536 -17.189 25.868 1.00 37.31 224 THR A C 1
ATOM 1691 O O . THR A 1 224 ? 9.027 -16.064 25.975 1.00 37.31 224 THR A O 1
ATOM 1694 N N . ALA A 1 225 ? 8.836 -18.186 26.699 1.00 36.72 225 ALA A N 1
ATOM 1695 C CA . ALA A 1 225 ? 9.992 -18.153 27.567 1.00 36.72 225 ALA A CA 1
ATOM 1696 C C . ALA A 1 225 ? 11.203 -17.883 26.668 1.00 36.72 225 ALA A C 1
ATOM 1698 O O . ALA A 1 225 ? 11.626 -18.750 25.900 1.00 36.72 225 ALA A O 1
ATOM 1699 N N . LYS A 1 226 ? 11.735 -16.656 26.717 1.00 36.66 226 LYS A N 1
ATOM 1700 C CA . LYS A 1 226 ? 13.036 -16.329 26.137 1.00 36.66 226 LYS A CA 1
ATOM 1701 C C . LYS A 1 226 ? 14.055 -17.237 26.823 1.00 36.66 226 LYS A C 1
ATOM 1703 O O . LYS A 1 226 ? 14.574 -16.905 27.885 1.00 36.66 226 LYS A O 1
ATOM 1708 N N . LYS A 1 227 ? 14.366 -18.385 26.219 1.00 33.66 227 LYS A N 1
ATOM 1709 C CA . LYS A 1 227 ? 15.636 -19.058 26.476 1.00 33.66 227 LYS A CA 1
ATOM 1710 C C . LYS A 1 227 ? 16.712 -18.101 25.983 1.00 33.66 227 LYS A C 1
ATOM 1712 O O . LYS A 1 227 ? 16.934 -17.967 24.783 1.00 33.66 227 LYS A O 1
ATOM 1717 N N . ALA A 1 228 ? 17.334 -17.395 26.918 1.00 36.56 228 ALA A N 1
ATOM 1718 C CA . ALA A 1 228 ? 18.557 -16.659 26.679 1.00 36.56 228 ALA A CA 1
ATOM 1719 C C . ALA A 1 228 ? 19.651 -17.663 26.288 1.00 36.56 228 ALA A C 1
ATOM 1721 O O . ALA A 1 228 ? 20.373 -18.187 27.129 1.00 36.56 228 ALA A O 1
ATOM 1722 N N . THR A 1 229 ? 19.771 -17.973 24.999 1.00 34.34 229 THR A N 1
ATOM 1723 C CA . THR A 1 229 ? 20.998 -18.561 24.467 1.00 34.34 229 THR A CA 1
ATOM 1724 C C . THR A 1 229 ? 22.025 -17.446 24.359 1.00 34.34 229 THR A C 1
ATOM 1726 O O . THR A 1 229 ? 22.005 -16.653 23.417 1.00 34.34 229 THR A O 1
ATOM 1729 N N . ALA A 1 230 ? 22.913 -17.380 25.350 1.00 36.22 230 ALA A N 1
ATOM 1730 C CA . ALA A 1 230 ? 24.128 -16.586 25.307 1.00 36.22 230 ALA A CA 1
ATOM 1731 C C . ALA A 1 230 ? 24.989 -17.041 24.118 1.00 36.22 230 ALA A C 1
ATOM 1733 O O . ALA A 1 230 ? 25.739 -18.014 24.196 1.00 36.22 230 ALA A O 1
ATOM 1734 N N . LYS A 1 231 ? 24.876 -16.343 22.986 1.00 37.38 231 LYS A N 1
ATOM 1735 C CA . LYS A 1 231 ? 25.839 -16.450 21.892 1.00 37.38 231 LYS A CA 1
ATOM 1736 C C . LYS A 1 231 ? 26.997 -15.517 22.238 1.00 37.38 231 LYS A C 1
ATOM 1738 O O . LYS A 1 231 ? 26.837 -14.301 22.217 1.00 37.38 231 LYS A O 1
ATOM 1743 N N . LYS A 1 232 ? 28.149 -16.096 22.599 1.00 33.97 232 LYS A N 1
ATOM 1744 C CA . LYS A 1 232 ? 29.427 -15.383 22.749 1.00 33.97 232 LYS A CA 1
ATOM 1745 C C . LYS A 1 232 ? 29.652 -14.495 21.521 1.00 33.97 232 LYS A C 1
ATOM 1747 O O . LYS A 1 232 ? 29.881 -15.007 20.426 1.00 33.97 232 LYS A O 1
ATOM 1752 N N . ALA A 1 233 ? 29.605 -13.181 21.716 1.00 33.78 233 ALA A N 1
ATOM 1753 C CA . ALA A 1 233 ? 30.105 -12.220 20.750 1.00 33.78 233 ALA A CA 1
ATOM 1754 C C . ALA A 1 233 ? 31.628 -12.383 20.676 1.00 33.78 233 ALA A C 1
ATOM 1756 O O . ALA A 1 233 ? 32.363 -11.979 21.573 1.00 33.78 233 ALA A O 1
ATOM 1757 N N . THR A 1 234 ? 32.107 -13.033 19.620 1.00 36.03 234 THR A N 1
ATOM 1758 C CA . THR A 1 234 ? 33.503 -12.924 19.207 1.00 36.03 234 THR A CA 1
ATOM 1759 C C . THR A 1 234 ? 33.663 -11.556 18.553 1.00 36.03 234 THR A C 1
ATOM 1761 O O . THR A 1 234 ? 33.016 -11.246 17.554 1.00 36.03 234 THR A O 1
ATOM 1764 N N . ALA A 1 235 ? 34.474 -10.705 19.179 1.00 36.00 235 ALA A N 1
ATOM 1765 C CA . ALA A 1 235 ? 34.771 -9.361 18.715 1.00 36.00 235 ALA A CA 1
ATOM 1766 C C . ALA A 1 235 ? 35.334 -9.400 17.285 1.00 36.00 235 ALA A C 1
ATOM 1768 O O . ALA A 1 235 ? 36.430 -9.909 17.040 1.00 36.00 235 ALA A O 1
ATOM 1769 N N . ARG A 1 236 ? 34.583 -8.845 16.331 1.00 34.75 236 ARG A N 1
ATOM 1770 C CA . ARG A 1 236 ? 35.080 -8.570 14.985 1.00 34.75 236 ARG A CA 1
ATO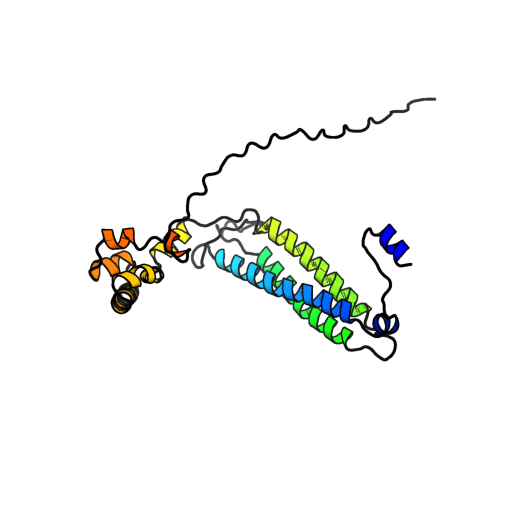M 1771 C C . ARG A 1 236 ? 35.955 -7.321 15.086 1.00 34.75 236 ARG A C 1
ATOM 1773 O O . ARG A 1 236 ? 35.442 -6.222 15.267 1.00 34.75 236 ARG A O 1
ATOM 1780 N N . LYS A 1 237 ? 37.277 -7.509 15.037 1.00 37.50 237 LYS A N 1
ATOM 1781 C CA . LYS A 1 237 ? 38.262 -6.421 14.970 1.00 37.50 237 LYS A CA 1
ATOM 1782 C C . LYS A 1 237 ? 37.947 -5.523 13.769 1.00 37.50 237 LYS A C 1
ATOM 1784 O O . LYS A 1 237 ? 37.943 -5.988 12.631 1.00 37.50 237 LYS A O 1
ATOM 1789 N N . THR A 1 238 ? 37.705 -4.249 14.037 1.00 37.41 238 THR A N 1
ATOM 1790 C CA . THR A 1 238 ? 37.724 -3.158 13.060 1.00 37.41 238 THR A CA 1
ATOM 1791 C C . THR A 1 238 ? 39.122 -3.095 12.427 1.00 37.41 238 THR A C 1
ATOM 1793 O O . THR A 1 238 ? 40.105 -3.110 13.174 1.00 37.41 238 THR A O 1
ATOM 1796 N N . PRO A 1 239 ? 39.280 -3.040 11.092 1.00 37.47 239 PRO A N 1
ATOM 1797 C CA . PRO A 1 239 ? 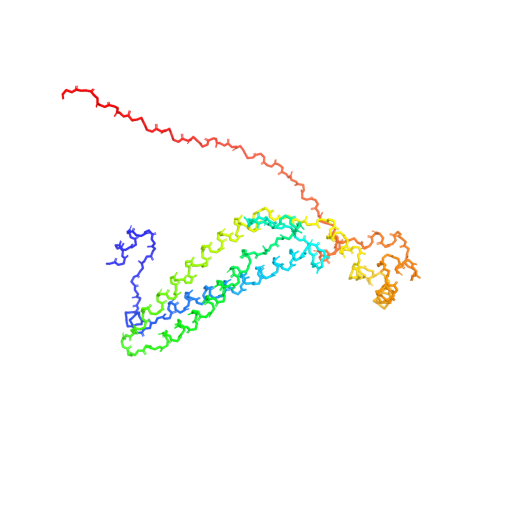40.578 -2.747 10.502 1.00 37.47 239 PRO A CA 1
ATOM 1798 C C . PRO A 1 239 ? 40.948 -1.293 10.809 1.00 37.47 239 PRO A C 1
ATOM 1800 O O . PRO A 1 239 ? 40.154 -0.381 10.580 1.00 37.47 239 PRO A O 1
ATOM 1803 N N . ALA A 1 240 ? 42.147 -1.096 11.356 1.00 39.81 240 ALA A N 1
ATOM 1804 C CA . ALA A 1 240 ? 42.703 0.210 11.673 1.00 39.81 240 ALA A CA 1
ATOM 1805 C C . ALA A 1 240 ? 42.855 1.084 10.416 1.00 39.81 240 ALA A C 1
ATOM 1807 O O . ALA A 1 240 ? 43.233 0.605 9.344 1.00 39.81 240 ALA A O 1
ATOM 1808 N N . ALA A 1 241 ? 42.581 2.378 10.583 1.00 40.91 241 ALA A N 1
ATOM 1809 C CA . ALA A 1 241 ? 42.816 3.412 9.590 1.00 40.91 241 ALA A CA 1
ATOM 1810 C C . ALA A 1 241 ? 44.290 3.433 9.143 1.00 40.91 241 ALA A C 1
ATOM 1812 O O . ALA A 1 241 ? 45.216 3.304 9.944 1.00 40.91 241 ALA A O 1
ATOM 1813 N N . ARG A 1 242 ? 44.496 3.591 7.835 1.00 39.50 242 ARG A N 1
ATOM 1814 C CA . ARG A 1 242 ? 45.807 3.679 7.182 1.00 39.50 242 ARG A CA 1
ATOM 1815 C C . ARG A 1 242 ? 46.472 5.019 7.547 1.00 39.50 242 ARG A C 1
ATOM 1817 O O . ARG A 1 242 ? 45.804 6.043 7.412 1.00 39.50 242 ARG A O 1
ATOM 1824 N N . PRO A 1 243 ? 47.752 5.066 7.959 1.00 38.59 243 PRO A N 1
ATOM 1825 C CA . PRO A 1 243 ? 48.399 6.332 8.272 1.00 38.59 243 PRO A CA 1
ATOM 1826 C C . PRO A 1 243 ? 48.757 7.088 6.987 1.00 38.59 243 PRO A C 1
ATOM 1828 O O . PRO A 1 243 ? 49.355 6.540 6.057 1.00 38.59 243 PRO A O 1
ATOM 1831 N N . THR A 1 244 ? 48.395 8.367 6.962 1.00 41.56 244 THR A N 1
ATOM 1832 C CA . THR A 1 244 ? 48.880 9.387 6.032 1.00 41.56 244 THR A CA 1
ATOM 1833 C C . THR A 1 244 ? 50.388 9.556 6.205 1.00 41.56 244 THR A C 1
ATOM 1835 O O . THR A 1 244 ? 50.844 9.976 7.267 1.00 41.56 244 THR A O 1
ATOM 1838 N N . LYS A 1 245 ? 51.176 9.241 5.171 1.00 38.78 245 LYS A N 1
ATOM 1839 C CA . LYS A 1 245 ? 52.575 9.675 5.108 1.00 38.78 245 LYS A CA 1
ATOM 1840 C C . LYS A 1 245 ? 52.614 11.123 4.633 1.00 38.78 245 LYS A C 1
ATOM 1842 O O . LYS A 1 245 ? 52.281 11.403 3.486 1.00 38.78 245 LYS A O 1
ATOM 1847 N N . SER A 1 246 ? 53.028 12.009 5.531 1.00 36.97 246 SER A N 1
ATOM 1848 C CA . SER A 1 246 ? 53.590 13.307 5.190 1.00 36.97 246 SER A CA 1
ATOM 1849 C C . SER A 1 246 ? 54.917 13.102 4.453 1.00 36.97 246 SER A C 1
ATOM 1851 O O . SER A 1 246 ? 55.759 12.304 4.867 1.00 36.97 246 SER A O 1
ATOM 1853 N N . GLN A 1 247 ? 55.104 13.824 3.353 1.00 39.41 247 GLN A N 1
ATOM 1854 C CA . GLN A 1 247 ? 56.410 14.078 2.758 1.00 39.41 247 GLN A CA 1
ATOM 1855 C C . GLN A 1 247 ? 56.578 15.595 2.639 1.00 39.41 247 GLN A C 1
ATOM 1857 O O . GLN A 1 247 ? 55.968 16.246 1.801 1.00 39.41 247 GLN A O 1
ATOM 1862 N N . THR A 1 248 ? 57.401 16.125 3.533 1.00 46.06 248 THR A N 1
ATOM 1863 C CA . THR A 1 248 ? 58.242 17.327 3.419 1.00 46.06 248 THR A CA 1
ATOM 1864 C C . THR A 1 248 ? 59.661 16.761 3.564 1.00 46.06 248 THR A C 1
ATOM 1866 O O . THR A 1 248 ? 59.852 15.919 4.438 1.00 46.06 248 THR A O 1
ATOM 1869 N N . THR A 1 249 ? 60.705 17.038 2.789 1.00 45.62 249 THR A N 1
ATOM 1870 C CA . THR A 1 249 ? 61.108 18.143 1.904 1.00 45.62 249 THR A CA 1
ATOM 1871 C C . THR A 1 249 ? 62.396 17.689 1.200 1.00 45.62 249 THR A C 1
ATOM 1873 O O . THR A 1 249 ? 63.219 17.046 1.855 1.00 45.62 249 THR A O 1
ATOM 1876 N N . SER A 1 250 ? 62.602 18.061 -0.065 1.00 43.28 250 SER A N 1
ATOM 1877 C CA . SER A 1 250 ? 63.882 18.449 -0.699 1.00 43.28 250 SER A CA 1
ATOM 1878 C C . SER A 1 250 ? 63.565 19.018 -2.075 1.00 43.28 250 SER A C 1
ATOM 1880 O O . SER A 1 250 ? 62.851 18.309 -2.819 1.00 43.28 250 SER A O 1
#

Organism: NCBI:txid449393

Radius of gyration: 29.39 Å; chains: 1; bounding box: 94×50×74 Å

Foldseek 3Di:
DQVVVCVVPVDNGDDDPDLQCVFQFDVVLLVLLVVLLVVLVVQLVVLVVLQQCCPDDPPGLNQKDWDAPDDDDPVDPPDHHSVLSVLSNVLSVLSNVLSVQLVVLRPCGDRRHSPSVVSSVVSSVSSVVSNVVSVVCCCPRTVVPMDGPVVSVVVCLQQDLPLLVLCCVPPNDVLSVQLSVQCVVVVHTSLVSCVVSPQDPVNCVVRSDPQLVVDDPSDHPDPPPPPPPPDDPPDDDDDDDDDDDDDDDD

InterPro domains:
  IPR000362 Fumarate lyase family [PR00149] (26-53)
  IPR000362 Fumarate lyase family [PR00149] (72-88)
  IPR005677 Fumarate hydratase, class II [PTHR11444] (2-216)
  IPR008948 L-Aspartase-like [SSF48557] (3-214)
  IPR018951 Fumarase C, C-terminal [PF10415] (163-215)
  IPR020557 Fumarate lyase, conserved site [PS00163] (72-81)
  IPR022761 Fumarate lyase, N-terminal [PF00206] (3-96)

Sequence (250 aa):
MAAVISKLTGYPFKTADSKFAAQGTLDRMVRAHAGLKSASVTLYKIANDMRWLGSGPRTGLMEMIFPSNEPGSSIMPGKVNPTQAEAMMMVCIQIMSSDVAVQMGGAEGNFELNAFRPILINNYLHSALIMADMCDHFREFMIEGAQLNKPQLQANIEKSVMMVTALSPIIGYDKASVIAHYAIDNNLTLKQAALKNGVTEELFDRVVVPINMTHPDGAAPKATAKKATAKKATARKTPAARPTKSQTTS